Protein AF-A0A518U6X0-F1 (afdb_monomer_lite)

pLDDT: mean 83.8, std 18.92, range [32.12, 98.81]

Structure (mmCIF, N/CA/C/O backbone):
data_AF-A0A518U6X0-F1
#
_entry.id   AF-A0A518U6X0-F1
#
loop_
_atom_site.group_PDB
_atom_site.id
_atom_site.type_symbol
_atom_site.label_atom_id
_atom_site.label_alt_id
_atom_site.label_comp_id
_atom_site.label_asym_id
_atom_site.label_entity_id
_atom_site.label_seq_id
_atom_site.pdbx_PDB_ins_code
_atom_site.Cartn_x
_atom_site.Cartn_y
_atom_site.Cartn_z
_atom_site.occupancy
_atom_site.B_iso_or_equiv
_atom_site.auth_seq_id
_atom_site.auth_comp_id
_atom_site.auth_asym_id
_atom_site.auth_atom_id
_atom_site.pdbx_PDB_model_num
ATOM 1 N N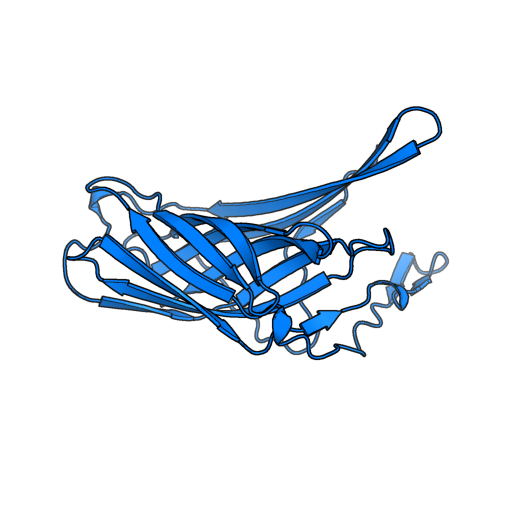 . MET A 1 1 ? 30.132 -7.998 2.671 1.00 39.06 1 MET A N 1
ATOM 2 C CA . MET A 1 1 ? 28.730 -7.827 2.249 1.00 39.06 1 MET A CA 1
ATOM 3 C C . MET A 1 1 ? 28.265 -6.520 2.847 1.00 39.06 1 MET A C 1
ATOM 5 O O . MET A 1 1 ? 28.248 -6.405 4.066 1.00 39.06 1 MET A O 1
ATOM 9 N N . GLU A 1 2 ? 28.040 -5.521 2.006 1.00 32.12 2 GLU A N 1
ATOM 10 C CA . GLU A 1 2 ? 27.569 -4.201 2.419 1.00 32.12 2 GLU A CA 1
ATOM 11 C C . GLU A 1 2 ? 26.045 -4.197 2.302 1.00 32.12 2 GLU A C 1
ATOM 13 O O . GLU A 1 2 ? 25.501 -4.595 1.275 1.00 32.12 2 GLU A O 1
ATOM 18 N N . LYS A 1 3 ? 25.354 -3.856 3.391 1.00 34.44 3 LYS A N 1
ATOM 19 C CA . LYS A 1 3 ? 23.895 -3.761 3.431 1.00 34.44 3 LYS A CA 1
ATOM 20 C C . LYS A 1 3 ? 23.541 -2.285 3.449 1.00 34.44 3 LYS A C 1
ATOM 22 O O . LYS A 1 3 ? 23.695 -1.638 4.485 1.00 34.44 3 LYS A O 1
ATOM 27 N N . THR A 1 4 ? 23.038 -1.774 2.335 1.00 44.09 4 THR A N 1
ATOM 28 C CA . THR A 1 4 ? 22.562 -0.393 2.262 1.00 44.09 4 THR A CA 1
ATOM 29 C C . THR A 1 4 ? 21.082 -0.368 2.619 1.00 44.09 4 THR A C 1
ATOM 31 O O . THR A 1 4 ? 20.240 -0.936 1.923 1.00 44.09 4 THR A O 1
ATOM 34 N N . VAL A 1 5 ? 20.760 0.258 3.751 1.00 39.34 5 VAL A N 1
ATOM 35 C CA . VAL A 1 5 ? 19.378 0.571 4.130 1.00 39.34 5 VAL A CA 1
ATOM 36 C C . VAL A 1 5 ? 19.110 2.003 3.697 1.00 39.34 5 VAL A C 1
ATOM 38 O O . VAL A 1 5 ? 19.740 2.925 4.215 1.00 39.34 5 VAL A O 1
ATOM 41 N N . VAL A 1 6 ? 18.182 2.191 2.761 1.00 51.44 6 VAL A N 1
ATOM 42 C CA . VAL A 1 6 ? 17.706 3.522 2.380 1.00 51.44 6 VAL A CA 1
ATOM 43 C C . VAL A 1 6 ? 16.423 3.781 3.167 1.00 51.44 6 VAL A C 1
ATOM 45 O O . VAL A 1 6 ? 15.378 3.181 2.915 1.00 51.44 6 VAL A O 1
ATOM 48 N N . ASN A 1 7 ? 16.514 4.648 4.177 1.00 37.56 7 ASN A N 1
ATOM 49 C CA . ASN A 1 7 ? 15.344 5.102 4.928 1.00 37.56 7 ASN A CA 1
ATOM 50 C C . ASN A 1 7 ? 14.533 6.050 4.047 1.00 37.56 7 ASN A C 1
ATOM 52 O O . ASN A 1 7 ? 14.892 7.217 3.923 1.00 37.56 7 ASN A O 1
ATOM 56 N N . GLY A 1 8 ? 13.460 5.524 3.456 1.00 48.94 8 GLY A N 1
ATOM 57 C CA . GLY A 1 8 ? 12.614 6.232 2.505 1.00 48.94 8 GLY A CA 1
ATOM 58 C C . GLY A 1 8 ? 13.385 6.679 1.262 1.00 48.94 8 GLY A C 1
ATOM 59 O O . GLY A 1 8 ? 14.080 7.694 1.265 1.00 48.94 8 GLY A O 1
ATOM 60 N N . SER A 1 9 ? 13.232 5.949 0.161 1.00 46.22 9 SER A N 1
ATOM 61 C CA . SER A 1 9 ? 13.514 6.540 -1.144 1.00 46.22 9 SER A CA 1
ATOM 62 C C . SER A 1 9 ? 12.433 7.593 -1.377 1.00 46.22 9 SER A C 1
ATOM 64 O O . SER A 1 9 ? 11.253 7.255 -1.442 1.00 46.22 9 SER A O 1
ATOM 66 N N . TYR A 1 10 ? 12.813 8.870 -1.426 1.00 49.88 10 TYR A N 1
ATOM 67 C CA . TYR A 1 10 ? 11.908 9.980 -1.729 1.00 49.88 10 TYR A CA 1
ATOM 68 C C . TYR A 1 10 ? 12.340 10.630 -3.039 1.00 49.88 10 TYR A C 1
ATOM 70 O O . TYR A 1 10 ? 13.518 10.942 -3.235 1.00 49.88 10 TYR A O 1
ATOM 78 N N . ALA A 1 11 ? 11.382 10.853 -3.933 1.00 43.50 11 ALA A N 1
ATOM 79 C CA . ALA A 1 11 ? 11.626 11.643 -5.124 1.00 43.50 11 ALA A CA 1
ATOM 80 C C . ALA A 1 11 ? 11.752 13.138 -4.758 1.00 43.50 11 ALA A C 1
ATOM 82 O O . ALA A 1 11 ? 11.049 13.615 -3.861 1.00 43.50 11 ALA A O 1
ATOM 83 N N . PRO A 1 12 ? 12.614 13.915 -5.440 1.00 35.25 12 PRO A N 1
ATOM 84 C CA . PRO A 1 12 ? 12.670 15.359 -5.261 1.00 35.25 12 PRO A CA 1
ATOM 85 C C . PRO A 1 12 ? 11.308 15.997 -5.563 1.00 35.25 12 PRO A C 1
ATOM 87 O O . PRO A 1 12 ? 10.753 15.793 -6.642 1.00 35.25 12 PRO A O 1
ATOM 90 N N . GLY A 1 13 ? 10.796 16.804 -4.630 1.00 34.38 13 GLY A N 1
ATOM 91 C CA . GLY A 1 13 ? 9.567 17.586 -4.810 1.00 34.38 13 GLY A CA 1
ATOM 92 C C . GLY A 1 13 ? 8.290 16.975 -4.225 1.00 34.38 13 GLY A C 1
ATOM 93 O O . GLY A 1 13 ? 7.243 17.613 -4.314 1.00 34.38 13 GLY A O 1
ATOM 94 N N . GLU A 1 14 ? 8.349 15.796 -3.598 1.00 42.91 14 GLU A N 1
ATOM 95 C CA . GLU A 1 14 ? 7.217 15.258 -2.832 1.00 42.91 14 GLU A CA 1
ATOM 96 C C . GLU A 1 14 ? 7.180 15.853 -1.415 1.00 42.91 14 GLU A C 1
ATOM 98 O O . GLU A 1 14 ? 8.209 16.003 -0.753 1.00 42.91 14 GLU A O 1
ATOM 103 N N . ALA A 1 15 ? 5.989 16.239 -0.947 1.00 41.16 15 ALA A N 1
ATOM 104 C CA . ALA A 1 15 ? 5.808 16.768 0.400 1.00 41.16 15 ALA A CA 1
ATOM 105 C C . ALA A 1 15 ? 6.204 15.708 1.442 1.00 41.16 15 ALA A C 1
ATOM 107 O O . ALA A 1 15 ? 5.726 14.575 1.404 1.00 41.16 15 ALA A O 1
ATOM 108 N N . HIS A 1 16 ? 7.064 16.095 2.387 1.00 47.78 16 HIS A N 1
ATOM 109 C CA . HIS A 1 16 ? 7.472 15.255 3.508 1.00 47.78 16 HIS A CA 1
ATOM 110 C C . HIS A 1 16 ? 6.285 15.025 4.444 1.00 47.78 16 HIS A C 1
ATOM 112 O O . HIS A 1 16 ? 6.036 15.807 5.363 1.00 47.78 16 HIS A O 1
ATOM 118 N N . GLU A 1 17 ? 5.539 13.951 4.225 1.00 59.06 17 GLU A N 1
ATOM 119 C CA . GLU A 1 17 ? 4.582 13.501 5.221 1.00 59.06 17 GLU A CA 1
ATOM 120 C C . GLU A 1 17 ? 5.360 12.831 6.352 1.00 59.06 17 GLU A C 1
ATOM 122 O O . GLU A 1 17 ? 5.837 11.706 6.230 1.00 59.06 17 GLU A O 1
ATOM 127 N N . SER A 1 18 ? 5.556 13.558 7.451 1.00 74.56 18 SER A N 1
ATOM 128 C CA . SER A 1 18 ? 6.079 12.968 8.677 1.00 74.56 18 SER A CA 1
ATOM 129 C C . SER A 1 18 ? 5.019 12.046 9.268 1.00 74.56 18 SER A C 1
ATOM 131 O O . SER A 1 18 ? 3.898 12.492 9.526 1.00 74.56 18 SER A O 1
ATOM 133 N N . TYR A 1 19 ? 5.396 10.801 9.519 1.00 85.75 19 TYR A N 1
ATOM 134 C CA . TYR A 1 19 ? 4.575 9.832 10.230 1.00 85.75 19 TYR A CA 1
ATOM 135 C C . TYR A 1 19 ? 5.037 9.755 11.685 1.00 85.75 19 TYR A C 1
ATOM 137 O O . TYR A 1 19 ? 6.232 9.659 11.967 1.00 85.75 19 TYR A O 1
ATOM 145 N N . ALA A 1 20 ? 4.093 9.861 12.614 1.00 91.81 20 ALA A N 1
ATOM 146 C CA . ALA A 1 20 ? 4.351 9.886 14.047 1.00 91.81 20 ALA A CA 1
ATOM 147 C C . ALA A 1 20 ? 4.477 8.477 14.639 1.00 91.81 20 ALA A C 1
ATOM 149 O O . ALA A 1 20 ? 5.121 8.307 15.677 1.00 91.81 20 ALA A O 1
ATOM 150 N N . TYR A 1 21 ? 3.873 7.471 13.998 1.00 93.50 21 TYR A N 1
ATOM 151 C CA . TYR A 1 21 ? 3.759 6.127 14.561 1.00 93.50 21 TYR A CA 1
ATOM 152 C C . TYR A 1 21 ? 4.476 5.053 13.754 1.00 93.50 21 TYR A C 1
ATOM 154 O O . TYR A 1 21 ? 4.581 3.927 14.242 1.00 93.50 21 TYR A O 1
ATOM 162 N N . MET A 1 22 ? 5.011 5.370 12.574 1.00 92.56 22 MET A N 1
ATOM 163 C CA . MET A 1 22 ? 5.744 4.409 11.755 1.00 92.56 22 MET A CA 1
ATOM 164 C C . MET A 1 22 ? 6.970 4.988 11.051 1.00 92.56 22 MET A C 1
ATOM 166 O O . MET A 1 22 ? 7.100 6.185 10.818 1.00 92.56 22 MET A O 1
ATOM 170 N N . THR A 1 23 ? 7.860 4.075 10.680 1.00 89.56 23 THR A N 1
ATOM 171 C CA . THR A 1 23 ? 8.979 4.263 9.764 1.00 89.56 23 THR A CA 1
ATOM 172 C C . THR A 1 23 ? 8.919 3.200 8.674 1.00 89.56 23 THR A C 1
ATOM 174 O O . THR A 1 23 ? 8.312 2.139 8.845 1.00 89.56 23 THR A O 1
ATOM 177 N N . PHE A 1 24 ? 9.540 3.477 7.539 1.00 88.88 24 PHE A N 1
ATOM 178 C CA . PHE A 1 24 ? 9.457 2.643 6.352 1.00 88.88 24 PHE A CA 1
ATOM 179 C C . PHE A 1 24 ? 10.675 2.844 5.463 1.00 88.88 24 PHE A C 1
ATOM 181 O O . PHE A 1 24 ? 11.420 3.819 5.585 1.00 88.88 24 PHE A O 1
ATOM 188 N N . GLY A 1 25 ? 10.864 1.913 4.541 1.00 82.56 25 GLY A N 1
ATOM 189 C CA . GLY A 1 25 ? 11.910 2.028 3.548 1.00 82.56 25 GLY A CA 1
ATOM 190 C C . GLY A 1 25 ? 12.060 0.778 2.710 1.00 82.56 25 GLY A C 1
ATOM 191 O O . GLY A 1 25 ? 11.306 -0.195 2.831 1.00 82.56 25 GLY A O 1
ATOM 192 N N . THR A 1 26 ? 13.083 0.824 1.872 1.00 80.25 26 THR A N 1
ATOM 193 C CA . THR A 1 26 ? 13.545 -0.301 1.074 1.00 80.25 26 THR A CA 1
ATOM 194 C C . THR A 1 26 ? 14.969 -0.659 1.473 1.00 80.25 26 THR A C 1
ATOM 196 O O . THR A 1 26 ? 15.750 0.157 1.971 1.00 80.25 26 THR A O 1
ATOM 199 N N . TRP A 1 27 ? 15.313 -1.924 1.296 1.00 75.88 27 TRP A N 1
ATOM 200 C CA . TRP A 1 27 ? 16.684 -2.388 1.404 1.00 75.88 27 TRP A CA 1
ATOM 201 C C . TRP A 1 27 ? 17.018 -3.224 0.183 1.00 75.88 27 TRP A C 1
ATOM 203 O O . TRP A 1 27 ? 16.163 -3.928 -0.362 1.00 75.88 27 TRP A O 1
ATOM 213 N N . PHE A 1 28 ? 18.280 -3.139 -0.211 1.00 73.56 28 PHE A N 1
ATOM 214 C CA . PHE A 1 28 ? 18.839 -3.902 -1.309 1.00 73.56 28 PHE A CA 1
ATOM 215 C C . PHE A 1 28 ? 20.039 -4.690 -0.795 1.00 73.56 28 PHE A C 1
ATOM 217 O O . PHE A 1 28 ? 20.809 -4.212 0.042 1.00 73.56 28 PHE A O 1
ATOM 224 N N . GLU A 1 29 ? 20.174 -5.920 -1.267 1.00 68.69 29 GLU A N 1
ATOM 225 C CA . GLU A 1 29 ? 21.344 -6.752 -1.026 1.00 68.69 29 GLU A CA 1
ATOM 226 C C . GLU A 1 29 ? 21.810 -7.347 -2.349 1.00 68.69 29 GLU A C 1
ATOM 228 O O . GLU A 1 29 ? 21.094 -8.139 -2.963 1.00 68.69 29 GLU A O 1
ATOM 233 N N . ASP A 1 30 ? 23.034 -7.014 -2.745 1.00 65.69 30 ASP A N 1
ATOM 234 C CA . ASP A 1 30 ? 23.708 -7.696 -3.840 1.00 65.69 30 ASP A CA 1
ATOM 235 C C . ASP A 1 30 ? 24.278 -9.018 -3.334 1.00 65.69 30 ASP A C 1
ATOM 237 O O . ASP A 1 30 ? 25.263 -9.074 -2.592 1.00 65.69 30 ASP A O 1
ATOM 241 N N . ARG A 1 31 ? 23.655 -10.118 -3.749 1.00 63.09 31 ARG A N 1
ATOM 242 C CA . ARG A 1 31 ? 24.145 -11.468 -3.492 1.00 63.09 31 ARG A CA 1
ATOM 243 C C . ARG A 1 31 ? 24.906 -11.972 -4.697 1.00 63.09 31 ARG A C 1
ATOM 245 O O . ARG A 1 31 ? 24.326 -12.287 -5.729 1.00 63.09 31 ARG A O 1
ATOM 252 N N . THR A 1 32 ? 26.211 -12.145 -4.559 1.00 57.94 32 THR A N 1
ATOM 253 C CA . THR A 1 32 ? 26.985 -12.921 -5.532 1.00 57.94 32 THR A CA 1
ATOM 254 C C . THR A 1 32 ? 26.857 -14.405 -5.195 1.00 57.94 32 THR A C 1
ATOM 256 O O . THR A 1 32 ? 27.314 -14.859 -4.148 1.00 57.94 32 THR A O 1
ATOM 259 N N . THR A 1 33 ? 26.222 -15.178 -6.078 1.00 52.94 33 THR A N 1
ATOM 260 C CA . THR A 1 33 ? 26.177 -16.648 -6.004 1.00 52.94 33 THR A CA 1
ATOM 261 C C . THR A 1 33 ? 26.905 -17.225 -7.218 1.00 52.94 33 THR A C 1
ATOM 263 O O . THR A 1 33 ? 26.381 -17.265 -8.334 1.00 52.94 33 THR A O 1
ATOM 266 N N . GLY A 1 34 ? 28.165 -17.629 -7.017 1.00 63.44 34 GLY A N 1
ATOM 267 C CA . GLY A 1 34 ? 29.061 -18.000 -8.117 1.00 63.44 34 GLY A CA 1
ATOM 268 C C . GLY A 1 34 ? 29.372 -16.794 -9.011 1.00 63.44 34 GLY A C 1
ATOM 269 O O . GLY A 1 34 ? 29.732 -15.734 -8.508 1.00 63.44 34 GLY A O 1
ATOM 270 N N . SER A 1 35 ? 29.210 -16.938 -10.329 1.00 52.38 35 SER A N 1
ATOM 271 C CA . SER A 1 35 ? 29.391 -15.851 -11.310 1.00 52.38 35 SER A CA 1
ATOM 272 C C . SER A 1 35 ? 28.139 -14.987 -11.527 1.00 52.38 35 SER A C 1
ATOM 274 O O . SER A 1 35 ? 28.138 -14.139 -12.414 1.00 52.38 35 SER A O 1
ATOM 276 N N . THR A 1 36 ? 27.073 -15.201 -10.750 1.00 50.75 36 THR A N 1
ATOM 277 C CA . THR A 1 36 ? 25.789 -14.502 -10.910 1.00 50.75 36 THR A CA 1
ATOM 278 C C . THR A 1 36 ? 25.589 -13.519 -9.763 1.00 50.75 36 THR A C 1
ATOM 280 O O . THR A 1 36 ? 25.544 -13.927 -8.600 1.00 50.75 36 THR A O 1
ATOM 283 N N . ALA A 1 37 ? 25.449 -12.232 -10.079 1.00 57.19 37 ALA A N 1
ATOM 284 C CA . ALA A 1 37 ? 24.914 -11.253 -9.140 1.00 57.19 37 ALA A CA 1
ATOM 285 C C . ALA A 1 37 ? 23.383 -11.392 -9.103 1.00 57.19 37 ALA A C 1
ATOM 287 O O . ALA A 1 37 ? 22.733 -11.403 -10.146 1.00 57.19 37 ALA A O 1
ATOM 288 N N . GLN A 1 38 ? 22.814 -11.542 -7.911 1.00 59.09 38 GLN A N 1
ATOM 289 C CA . GLN A 1 38 ? 21.379 -11.510 -7.651 1.00 59.09 38 GLN A CA 1
ATOM 290 C C . GLN A 1 38 ? 21.097 -10.365 -6.682 1.00 59.09 38 GLN A C 1
ATOM 292 O O . GLN A 1 38 ? 21.551 -10.407 -5.541 1.00 59.09 38 GLN A O 1
ATOM 297 N N . GLY A 1 39 ? 20.339 -9.363 -7.116 1.00 63.38 39 GLY A N 1
ATOM 298 C CA . GLY A 1 39 ? 19.820 -8.333 -6.222 1.00 63.38 39 GLY A CA 1
ATOM 299 C C . GLY A 1 39 ? 18.603 -8.856 -5.461 1.00 63.38 39 GLY A C 1
ATOM 300 O O . GLY A 1 39 ? 17.664 -9.378 -6.065 1.00 63.38 39 GLY A O 1
ATOM 301 N N . VAL A 1 40 ? 18.599 -8.722 -4.138 1.00 69.75 40 VAL A N 1
ATOM 302 C CA . VAL A 1 40 ? 17.407 -8.924 -3.307 1.00 69.75 40 VAL A CA 1
ATOM 303 C C . VAL A 1 40 ? 16.892 -7.562 -2.882 1.00 69.75 40 VAL A C 1
ATOM 305 O O . VAL A 1 40 ? 17.607 -6.818 -2.220 1.00 69.75 40 VAL A O 1
ATOM 308 N N . ASN A 1 41 ? 15.651 -7.250 -3.247 1.00 77.44 41 ASN A N 1
ATOM 309 C CA . ASN A 1 41 ? 14.937 -6.068 -2.777 1.00 77.44 41 ASN A CA 1
ATOM 310 C C . ASN A 1 41 ? 13.910 -6.481 -1.722 1.00 77.44 41 ASN A C 1
ATOM 312 O O . ASN A 1 41 ? 13.186 -7.466 -1.893 1.00 77.44 41 ASN A O 1
ATOM 316 N N . GLY A 1 42 ? 13.832 -5.714 -0.642 1.00 82.12 42 GLY A N 1
ATOM 317 C CA . GLY A 1 42 ? 12.747 -5.818 0.317 1.00 82.12 42 GLY A CA 1
ATOM 318 C C . GLY A 1 42 ? 12.227 -4.447 0.707 1.00 82.12 42 GLY A C 1
ATOM 319 O O . GLY A 1 42 ? 12.974 -3.476 0.780 1.00 82.12 42 GLY A O 1
ATOM 320 N N . SER A 1 43 ? 10.935 -4.386 1.000 1.00 88.25 43 SER A N 1
ATOM 321 C CA . SER A 1 43 ? 10.265 -3.202 1.533 1.00 88.25 43 SER A CA 1
ATOM 322 C C . SER A 1 43 ? 9.763 -3.489 2.941 1.00 88.25 43 SER A C 1
ATOM 324 O O . SER A 1 43 ? 9.346 -4.612 3.235 1.00 88.25 43 SER A O 1
ATOM 326 N N . PHE A 1 44 ? 9.803 -2.494 3.821 1.00 86.06 44 PHE A N 1
ATOM 327 C CA . PHE A 1 44 ? 9.306 -2.636 5.183 1.00 86.06 44 PHE A CA 1
ATOM 328 C C . PHE A 1 44 ? 8.539 -1.399 5.636 1.00 86.06 44 PHE A C 1
ATOM 330 O O . PHE A 1 44 ? 8.850 -0.275 5.252 1.00 86.06 44 PHE A O 1
ATOM 337 N N . VAL A 1 45 ? 7.570 -1.641 6.516 1.00 92.38 45 VAL A N 1
ATOM 338 C CA . VAL A 1 45 ? 6.942 -0.635 7.370 1.00 92.38 45 VAL A CA 1
ATOM 339 C C . VAL A 1 45 ? 6.959 -1.193 8.786 1.00 92.38 45 VAL A C 1
ATOM 341 O O . VAL A 1 45 ? 6.601 -2.353 9.007 1.00 92.38 45 VAL A O 1
ATOM 344 N N . TYR A 1 46 ? 7.411 -0.393 9.740 1.00 90.38 46 TYR A N 1
ATOM 345 C CA . TYR A 1 46 ? 7.531 -0.783 11.137 1.00 90.38 46 TYR A CA 1
ATOM 346 C C . TYR A 1 46 ? 7.164 0.383 12.046 1.00 90.38 46 TYR A C 1
ATOM 348 O O . TYR A 1 46 ? 7.451 1.532 11.729 1.00 90.38 46 TYR A O 1
ATOM 356 N N . GLY A 1 47 ? 6.557 0.107 13.196 1.00 93.75 47 GLY A N 1
ATOM 357 C CA . GLY A 1 47 ? 6.104 1.170 14.079 1.00 93.75 47 GLY A CA 1
ATOM 358 C C . GLY A 1 47 ? 5.227 0.697 15.226 1.00 93.75 47 GLY A C 1
ATOM 359 O O . GLY A 1 47 ? 5.098 -0.500 15.492 1.00 93.75 47 GLY A O 1
ATOM 360 N N . SER A 1 48 ? 4.598 1.665 15.880 1.00 97.31 48 SER A N 1
ATOM 361 C CA . SER A 1 48 ? 3.623 1.481 16.951 1.00 97.31 48 SER A CA 1
ATOM 362 C C . SER A 1 48 ? 2.285 1.035 16.364 1.00 97.31 48 SER A C 1
ATOM 364 O O . SER A 1 48 ? 1.422 1.856 16.053 1.00 97.31 48 SER A O 1
ATOM 366 N N . ALA A 1 49 ? 2.130 -0.274 16.168 1.00 97.94 49 ALA A N 1
ATOM 367 C CA . ALA A 1 49 ? 0.901 -0.866 15.651 1.00 97.94 49 ALA A CA 1
ATOM 368 C C . ALA A 1 49 ? -0.292 -0.564 16.575 1.00 97.94 49 ALA A C 1
ATOM 370 O O . ALA A 1 49 ? -0.184 -0.706 17.794 1.00 97.94 49 ALA A O 1
ATOM 371 N N . THR A 1 50 ? -1.435 -0.192 15.995 1.00 98.56 50 THR A N 1
ATOM 372 C CA . THR A 1 50 ? -2.686 0.001 16.739 1.00 98.56 50 THR A CA 1
ATOM 373 C C . THR A 1 50 ? -3.092 -1.293 17.446 1.00 98.56 50 THR A C 1
ATOM 375 O O . THR A 1 50 ? -3.048 -2.375 16.851 1.00 98.56 50 THR A O 1
ATOM 378 N N . ASP A 1 51 ? -3.497 -1.199 18.712 1.00 98.19 51 ASP A N 1
ATOM 379 C CA . ASP A 1 51 ? -4.130 -2.320 19.411 1.00 98.19 51 ASP A CA 1
ATOM 380 C C . ASP A 1 51 ? -5.412 -2.711 18.651 1.00 98.19 51 ASP A C 1
ATOM 382 O O . ASP A 1 51 ? -6.235 -1.832 18.383 1.00 98.19 51 ASP A O 1
ATOM 386 N N . PRO A 1 52 ? -5.626 -3.988 18.279 1.00 97.81 52 PRO A N 1
ATOM 387 C CA . PRO A 1 52 ? -6.842 -4.395 17.584 1.00 97.81 52 PRO A CA 1
ATOM 388 C C . PRO A 1 52 ? -8.151 -4.009 18.289 1.00 97.81 52 PRO A C 1
ATOM 390 O O . PRO A 1 52 ? -9.158 -3.818 17.610 1.00 97.81 52 PRO A O 1
ATOM 393 N N . ALA A 1 53 ? -8.153 -3.878 19.620 1.00 97.19 53 ALA A N 1
ATOM 394 C CA . ALA A 1 53 ? -9.313 -3.413 20.384 1.00 97.19 53 ALA A CA 1
ATOM 395 C C . ALA A 1 53 ? -9.571 -1.899 20.242 1.00 97.19 53 ALA A C 1
ATOM 397 O O . ALA A 1 53 ? -10.684 -1.444 20.501 1.00 97.19 53 ALA A O 1
ATOM 398 N N . SER A 1 54 ? -8.564 -1.135 19.811 1.00 97.44 54 SER A N 1
ATOM 399 C CA . SER A 1 54 ? -8.629 0.315 19.588 1.00 97.44 54 SER A CA 1
ATOM 400 C C . SER A 1 54 ? -8.904 0.700 18.131 1.00 97.44 54 SER A C 1
ATOM 402 O O . SER A 1 54 ? -9.087 1.880 17.831 1.00 97.44 54 SER A O 1
ATOM 404 N N . ILE A 1 55 ? -8.957 -0.267 17.208 1.00 98.00 55 ILE A N 1
ATOM 405 C CA . ILE A 1 55 ? -9.416 -0.014 15.837 1.00 98.00 55 ILE A CA 1
ATOM 406 C C . ILE A 1 55 ? -10.924 0.290 15.890 1.00 98.00 55 ILE A C 1
ATOM 408 O O . ILE A 1 55 ? -11.674 -0.508 16.462 1.00 98.00 55 ILE A O 1
ATOM 412 N N . PRO A 1 56 ? -11.401 1.405 15.298 1.00 96.75 56 PRO A N 1
ATOM 413 C CA . PRO A 1 56 ? -12.828 1.704 15.268 1.00 96.75 56 PRO A CA 1
ATOM 414 C C . PRO A 1 56 ? -13.639 0.544 14.679 1.00 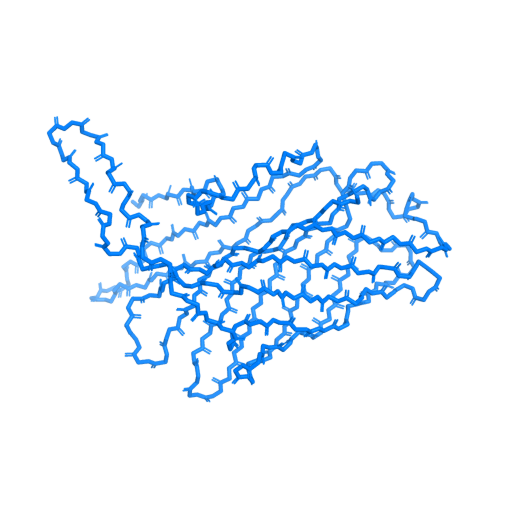96.75 56 PRO A C 1
ATOM 416 O O . PRO A 1 56 ? -13.207 -0.123 13.744 1.00 96.75 56 PRO A O 1
ATOM 419 N N . SER A 1 57 ? -14.831 0.303 15.222 1.00 96.25 57 SER A N 1
ATOM 420 C CA . SER A 1 57 ? -15.745 -0.751 14.753 1.00 96.25 57 SER A CA 1
ATOM 421 C C . SER A 1 57 ? -16.848 -0.234 13.827 1.00 96.25 57 SER A C 1
ATOM 423 O O . SER A 1 57 ? -17.598 -1.021 13.254 1.00 96.25 57 SER A O 1
ATOM 425 N N . THR A 1 58 ? -16.974 1.089 13.699 1.00 97.12 58 THR A N 1
ATOM 426 C CA . THR A 1 58 ? -17.978 1.775 12.878 1.00 97.12 58 THR A CA 1
ATOM 427 C C . THR A 1 58 ? -17.404 3.066 12.298 1.00 97.12 58 THR A C 1
ATOM 429 O O . THR A 1 58 ? -16.365 3.554 12.748 1.00 97.12 58 THR A O 1
ATOM 432 N N . GLY A 1 59 ? -18.091 3.619 11.298 1.00 97.50 59 GLY A N 1
ATOM 433 C CA . GLY A 1 59 ? -17.671 4.830 10.601 1.00 97.50 59 GLY A CA 1
ATOM 434 C C . GLY A 1 59 ? -16.678 4.559 9.473 1.00 97.50 59 GLY A C 1
ATOM 435 O O . GLY A 1 59 ? -16.367 3.412 9.146 1.00 97.50 59 GLY A O 1
ATOM 436 N N . THR A 1 60 ? -16.189 5.644 8.880 1.00 98.25 60 THR A N 1
ATOM 437 C CA . THR A 1 60 ? -15.250 5.612 7.758 1.00 98.25 60 THR A CA 1
ATOM 438 C C . THR A 1 60 ? -14.056 6.522 8.012 1.00 98.25 60 THR A C 1
ATOM 440 O O . THR A 1 60 ? -14.200 7.555 8.665 1.00 98.25 60 THR A O 1
ATOM 443 N N . ALA A 1 61 ? -12.898 6.185 7.450 1.00 98.19 61 ALA A N 1
ATOM 444 C CA . ALA A 1 61 ? -11.727 7.060 7.419 1.00 98.19 61 ALA A CA 1
ATOM 445 C C . ALA A 1 61 ? -11.061 7.018 6.043 1.00 98.19 61 ALA A C 1
ATOM 447 O O . ALA A 1 61 ? -10.986 5.958 5.428 1.00 98.19 61 ALA A O 1
ATOM 448 N N . SER A 1 62 ? -10.554 8.158 5.584 1.00 98.31 62 SER A N 1
ATOM 449 C CA . SER A 1 62 ? -9.725 8.242 4.382 1.00 98.31 62 SER A CA 1
ATOM 450 C C . SER A 1 62 ? -8.286 8.488 4.792 1.00 98.31 62 SER A C 1
ATOM 452 O O . SER A 1 62 ? -8.045 9.307 5.667 1.00 98.31 62 SER A O 1
ATOM 454 N N . TYR A 1 63 ? -7.358 7.784 4.160 1.00 98.31 63 TYR A N 1
ATOM 455 C CA . TYR A 1 63 ? -5.927 7.921 4.362 1.00 98.31 63 TYR A CA 1
ATOM 456 C C . TYR A 1 63 ? -5.304 8.358 3.047 1.00 98.31 63 TYR A C 1
ATOM 458 O O . TYR A 1 63 ? -5.464 7.668 2.037 1.00 98.31 63 TYR A O 1
ATOM 466 N N . ALA A 1 64 ? -4.590 9.475 3.070 1.00 96.81 64 ALA A N 1
ATOM 467 C CA . ALA A 1 64 ? -3.774 9.934 1.959 1.00 96.81 64 ALA A CA 1
ATOM 468 C C . ALA A 1 64 ? -2.301 9.666 2.274 1.00 96.81 64 ALA A C 1
ATOM 470 O O . ALA A 1 64 ? -1.877 9.699 3.430 1.00 96.81 64 ALA A O 1
ATOM 471 N N . GLY A 1 65 ? -1.519 9.364 1.248 1.00 94.69 65 GLY A N 1
ATOM 472 C CA . GLY A 1 65 ? -0.086 9.181 1.391 1.00 94.69 65 GLY A CA 1
ATOM 473 C C . GLY A 1 65 ? 0.550 8.768 0.081 1.00 94.69 65 GLY A C 1
ATOM 474 O O . GLY A 1 65 ? 0.126 9.213 -0.985 1.00 94.69 65 GLY A O 1
ATOM 475 N N . ASN A 1 66 ? 1.567 7.916 0.152 1.00 93.44 66 ASN A N 1
ATOM 476 C CA . ASN A 1 66 ? 2.386 7.568 -1.002 1.00 93.44 66 ASN A CA 1
ATOM 477 C C . ASN A 1 66 ? 2.758 6.084 -0.999 1.00 93.44 66 ASN A C 1
ATOM 479 O O . ASN A 1 66 ? 2.724 5.401 0.030 1.00 93.44 66 ASN A O 1
ATOM 483 N N . ILE A 1 67 ? 3.151 5.595 -2.170 1.00 93.94 67 ILE A N 1
ATOM 484 C CA . ILE A 1 67 ? 3.893 4.345 -2.314 1.00 93.94 67 ILE A CA 1
ATOM 485 C C . ILE A 1 67 ? 5.314 4.652 -2.775 1.00 93.94 67 ILE A C 1
ATOM 487 O O . ILE A 1 67 ? 5.536 5.617 -3.508 1.00 93.94 67 ILE A O 1
ATOM 491 N N . SER A 1 68 ? 6.247 3.773 -2.428 1.00 90.56 68 SER A N 1
ATOM 492 C CA . SER A 1 68 ? 7.520 3.660 -3.135 1.00 90.56 68 SER A CA 1
ATOM 493 C C . SER A 1 68 ? 7.853 2.189 -3.334 1.00 90.56 68 SER A C 1
ATOM 495 O O . SER A 1 68 ? 7.438 1.330 -2.553 1.00 90.56 68 SER A O 1
ATOM 497 N N . GLY A 1 69 ? 8.568 1.880 -4.404 1.00 89.81 69 GLY A N 1
ATOM 498 C CA . GLY A 1 69 ? 8.896 0.511 -4.760 1.00 89.81 69 GLY A CA 1
ATOM 499 C C . GLY A 1 69 ? 9.819 0.437 -5.957 1.00 89.81 69 GLY A C 1
ATOM 500 O O . GLY A 1 69 ? 10.349 1.447 -6.407 1.00 89.81 69 GLY A O 1
ATOM 501 N N . THR A 1 70 ? 9.959 -0.762 -6.497 1.00 89.44 70 THR A N 1
ATOM 502 C CA . THR A 1 70 ? 10.835 -1.054 -7.626 1.00 89.44 70 THR A CA 1
ATOM 503 C C . THR A 1 70 ? 10.062 -1.863 -8.663 1.00 89.44 70 THR A C 1
ATOM 505 O O . THR A 1 70 ? 9.301 -2.777 -8.321 1.00 89.44 70 THR A O 1
ATOM 508 N N . TYR A 1 71 ? 10.240 -1.524 -9.939 1.00 90.38 71 TYR A N 1
ATOM 509 C CA . TYR A 1 71 ? 9.625 -2.238 -11.053 1.00 90.38 71 TYR A CA 1
ATOM 510 C C . TYR A 1 71 ? 10.668 -3.051 -11.826 1.00 90.38 71 TYR A C 1
ATOM 512 O O . TYR A 1 71 ? 11.467 -2.527 -12.588 1.00 90.38 71 TYR A O 1
ATOM 520 N N . PHE A 1 72 ? 10.645 -4.367 -11.651 1.00 87.81 72 PHE A N 1
ATOM 521 C CA . PHE A 1 72 ? 11.515 -5.310 -12.342 1.00 87.81 72 PHE A CA 1
ATOM 522 C C . PHE A 1 72 ? 10.974 -5.605 -13.737 1.00 87.81 72 PHE A C 1
ATOM 524 O O . PHE A 1 72 ? 9.971 -6.306 -13.895 1.00 87.81 72 PHE A O 1
ATOM 531 N N . LEU A 1 73 ? 11.648 -5.073 -14.753 1.00 83.94 73 LEU A N 1
ATOM 532 C CA . LEU A 1 73 ? 11.271 -5.224 -16.154 1.00 83.94 73 LEU A CA 1
ATOM 533 C C . LEU A 1 73 ? 11.459 -6.674 -16.631 1.00 83.94 73 LEU A C 1
ATOM 535 O O . LEU A 1 73 ? 12.447 -7.335 -16.317 1.00 83.94 73 LEU A O 1
ATOM 539 N N . ALA A 1 74 ? 10.535 -7.168 -17.462 1.00 82.69 74 ALA A N 1
ATOM 540 C CA . ALA A 1 74 ? 10.588 -8.539 -17.991 1.00 82.69 74 ALA A CA 1
ATOM 541 C C . ALA A 1 74 ? 11.820 -8.823 -18.872 1.00 82.69 74 ALA A C 1
ATOM 543 O O . ALA A 1 74 ? 12.195 -9.977 -19.058 1.00 82.69 74 ALA A O 1
ATOM 544 N N . ASN A 1 75 ? 12.430 -7.777 -19.432 1.00 80.31 75 ASN A N 1
ATOM 545 C CA . ASN A 1 75 ? 13.615 -7.869 -20.282 1.00 80.31 75 ASN A CA 1
ATOM 546 C C . ASN A 1 75 ? 14.932 -7.946 -19.485 1.00 80.31 75 ASN A C 1
ATOM 548 O O . ASN A 1 75 ? 15.990 -8.019 -20.104 1.00 80.31 75 ASN A O 1
ATOM 552 N N . GLY A 1 76 ? 14.878 -7.908 -18.148 1.00 72.88 76 GLY A N 1
ATOM 553 C CA . GLY A 1 76 ? 16.059 -7.966 -17.286 1.00 72.88 76 GLY A CA 1
ATOM 554 C C . GLY A 1 76 ? 16.909 -6.693 -17.279 1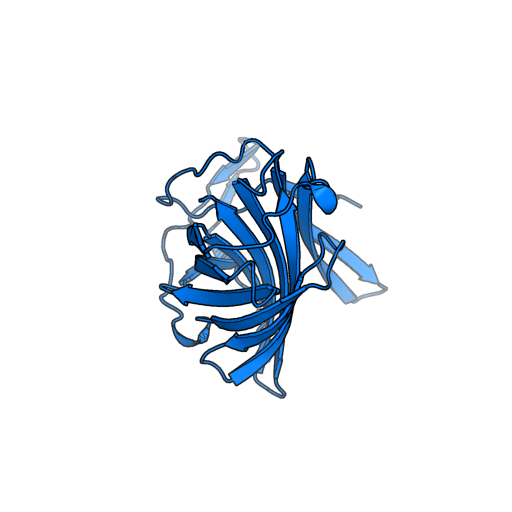.00 72.88 76 GLY A C 1
ATOM 555 O O . GLY A 1 76 ? 18.041 -6.741 -16.808 1.00 72.88 76 GLY A O 1
ATOM 556 N N . ALA A 1 77 ? 16.399 -5.573 -17.803 1.00 76.06 77 ALA A N 1
ATOM 557 C CA . ALA A 1 77 ? 17.017 -4.269 -17.577 1.00 76.06 77 ALA A CA 1
ATOM 558 C C . ALA A 1 77 ? 16.985 -3.914 -16.079 1.00 76.06 77 ALA A C 1
ATOM 560 O O . ALA A 1 77 ? 16.149 -4.443 -15.337 1.00 76.06 77 ALA A O 1
ATOM 561 N N . GLU A 1 78 ? 17.882 -3.020 -15.650 1.00 74.38 78 GLU A N 1
ATOM 562 C CA . GLU A 1 78 ? 17.933 -2.568 -14.254 1.00 74.38 78 GLU A CA 1
ATOM 563 C C . GLU A 1 78 ? 16.552 -2.070 -13.822 1.00 74.38 78 GLU A C 1
ATOM 565 O O . GLU A 1 78 ? 15.877 -1.372 -14.594 1.00 74.38 78 GLU A O 1
ATOM 570 N N . PRO A 1 79 ? 16.104 -2.441 -12.620 1.00 80.25 79 PRO A N 1
ATOM 571 C CA . PRO A 1 79 ? 14.753 -2.161 -12.198 1.00 80.25 79 PRO A CA 1
ATOM 572 C C . PRO A 1 79 ? 14.671 -0.712 -11.683 1.00 80.25 79 PRO A C 1
ATOM 574 O O . PRO A 1 79 ? 15.331 -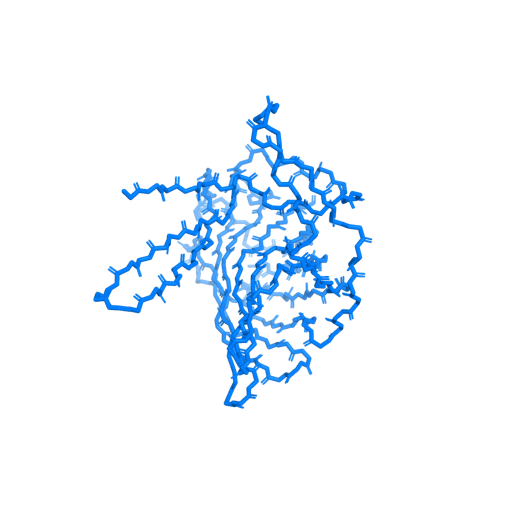0.378 -10.699 1.00 80.25 79 PRO A O 1
ATOM 577 N N . PRO A 1 80 ? 13.891 0.181 -12.319 1.00 84.44 80 PRO A N 1
ATOM 578 C CA . PRO A 1 80 ? 13.792 1.551 -11.844 1.00 84.44 80 PRO A CA 1
ATOM 579 C C . PRO A 1 80 ? 12.936 1.667 -10.575 1.00 84.44 80 PRO A C 1
ATOM 581 O O . PRO A 1 80 ? 12.070 0.824 -10.293 1.00 84.44 80 PRO A O 1
ATOM 584 N N . ASP A 1 81 ? 13.134 2.766 -9.851 1.00 86.69 81 ASP A N 1
ATOM 585 C CA . ASP A 1 81 ? 12.315 3.125 -8.699 1.00 86.69 81 ASP A CA 1
ATOM 586 C C . ASP A 1 81 ? 10.951 3.652 -9.154 1.00 86.69 81 ASP A C 1
ATOM 588 O O . ASP A 1 81 ? 10.809 4.299 -10.195 1.00 86.69 81 ASP A O 1
ATOM 592 N N . THR A 1 82 ? 9.923 3.386 -8.357 1.00 90.62 82 THR A N 1
ATOM 593 C CA . THR A 1 82 ? 8.543 3.790 -8.631 1.00 90.62 82 THR A CA 1
ATOM 594 C C . THR A 1 82 ? 7.973 4.567 -7.464 1.00 90.62 82 THR A C 1
ATOM 596 O O . THR A 1 82 ? 8.170 4.169 -6.318 1.00 90.62 82 THR A O 1
ATOM 599 N N . HIS A 1 83 ? 7.223 5.625 -7.755 1.00 92.00 83 HIS A N 1
ATOM 600 C CA . HIS A 1 83 ? 6.489 6.408 -6.762 1.00 92.00 83 HIS A CA 1
ATOM 601 C C . HIS A 1 83 ? 5.082 6.693 -7.265 1.00 92.00 83 HIS A C 1
ATOM 603 O O . HIS A 1 83 ? 4.881 6.842 -8.469 1.00 92.00 83 HIS A O 1
ATOM 609 N N . ALA A 1 84 ? 4.116 6.780 -6.357 1.00 94.06 84 ALA A N 1
ATOM 610 C CA . ALA A 1 84 ? 2.758 7.208 -6.676 1.00 94.06 84 ALA A CA 1
ATOM 611 C C . ALA A 1 84 ? 2.072 7.771 -5.430 1.00 94.06 84 ALA A C 1
ATOM 613 O O . ALA A 1 84 ? 2.372 7.352 -4.309 1.00 94.06 84 ALA A O 1
ATOM 614 N N . SER A 1 85 ? 1.086 8.643 -5.629 1.00 96.00 85 SER A N 1
ATOM 615 C CA . SER A 1 85 ? 0.177 9.031 -4.550 1.00 96.00 85 SER A CA 1
ATOM 616 C C . SER A 1 85 ? -0.773 7.875 -4.245 1.00 96.00 85 SER A C 1
ATOM 618 O O . SER A 1 85 ? -1.273 7.224 -5.163 1.00 96.00 85 SER A O 1
ATOM 620 N N . MET A 1 86 ? -1.053 7.640 -2.969 1.00 97.06 86 MET A N 1
ATOM 621 C CA . MET A 1 86 ? -1.917 6.573 -2.473 1.00 97.06 86 MET A CA 1
ATOM 622 C C . MET A 1 86 ? -3.118 7.160 -1.737 1.00 97.06 86 MET A C 1
ATOM 624 O O . MET A 1 86 ? -2.974 8.093 -0.948 1.00 97.06 86 MET A O 1
ATOM 628 N N . ASN A 1 87 ? -4.294 6.588 -1.985 1.00 98.06 87 ASN A N 1
ATOM 629 C CA . ASN A 1 87 ? -5.499 6.841 -1.210 1.00 98.06 87 ASN A CA 1
ATOM 630 C C . ASN A 1 87 ? -6.113 5.514 -0.765 1.00 98.06 87 ASN A C 1
ATOM 632 O O . ASN A 1 87 ? -6.303 4.607 -1.584 1.00 98.06 87 ASN A O 1
ATOM 636 N N . ALA A 1 88 ? -6.483 5.434 0.511 1.00 98.50 88 ALA A N 1
ATOM 637 C CA . ALA A 1 88 ? -7.247 4.323 1.053 1.00 98.50 88 ALA A CA 1
ATOM 638 C C . ALA A 1 88 ? -8.465 4.816 1.835 1.00 98.50 88 ALA A C 1
ATOM 640 O O . ALA A 1 88 ? -8.326 5.604 2.765 1.00 98.50 88 ALA A O 1
ATOM 641 N N . THR A 1 89 ? -9.655 4.318 1.509 1.00 98.69 89 THR A N 1
ATOM 642 C CA . THR A 1 89 ? -10.870 4.586 2.293 1.00 98.69 89 THR A CA 1
ATOM 643 C C . THR A 1 89 ? -11.287 3.329 3.031 1.00 98.69 89 THR A C 1
ATOM 645 O O . THR A 1 89 ? -11.551 2.297 2.416 1.00 98.69 89 THR A O 1
ATOM 648 N N . VAL A 1 90 ? -11.348 3.427 4.353 1.00 98.69 90 VAL A N 1
ATOM 649 C CA . VAL A 1 90 ? -11.698 2.346 5.269 1.00 98.69 90 VAL A CA 1
ATOM 650 C C . VAL A 1 90 ? -13.144 2.499 5.694 1.00 98.69 90 VAL A C 1
ATOM 652 O O . VAL A 1 90 ? -13.537 3.566 6.159 1.00 98.69 90 VAL A O 1
ATOM 655 N N . ASP A 1 91 ? -13.906 1.420 5.582 1.00 98.56 91 ASP A N 1
ATOM 656 C CA . ASP A 1 91 ? -15.182 1.232 6.260 1.00 98.56 91 ASP A CA 1
ATOM 657 C C . ASP A 1 91 ? -14.953 0.266 7.425 1.00 98.56 91 ASP A C 1
ATOM 659 O O . ASP A 1 91 ? -14.654 -0.919 7.238 1.00 98.56 91 ASP A O 1
ATOM 663 N N . PHE A 1 92 ? -15.060 0.790 8.643 1.00 98.38 92 PHE A N 1
ATOM 664 C CA . PHE A 1 92 ? -14.802 0.034 9.863 1.00 98.38 92 PHE A CA 1
ATOM 665 C C . PHE A 1 92 ? -15.902 -0.984 10.176 1.00 98.38 92 PHE A C 1
ATOM 667 O O . PHE A 1 92 ? -15.627 -2.031 10.764 1.00 98.38 92 PHE A O 1
ATOM 674 N N . SER A 1 93 ? -17.132 -0.716 9.733 1.00 98.06 93 SER A N 1
ATOM 675 C CA . SER A 1 93 ? -18.253 -1.639 9.909 1.00 98.06 93 SER A CA 1
ATOM 676 C C . SER A 1 93 ? -18.146 -2.834 8.961 1.00 98.06 93 SER A C 1
ATOM 678 O O . SER A 1 93 ? -18.330 -3.979 9.378 1.00 98.06 93 SER A O 1
ATOM 680 N N . ALA A 1 94 ? -17.753 -2.578 7.710 1.00 98.25 94 ALA A N 1
ATOM 681 C CA . ALA A 1 94 ? -17.517 -3.605 6.701 1.00 98.25 94 ALA A CA 1
ATOM 682 C C . ALA A 1 94 ? -16.145 -4.289 6.842 1.00 98.25 94 ALA A C 1
ATOM 684 O O . ALA A 1 94 ? -15.907 -5.315 6.206 1.00 98.25 94 ALA A O 1
ATOM 685 N N . ARG A 1 95 ? -15.240 -3.723 7.653 1.00 98.50 95 ARG A N 1
ATOM 686 C CA . ARG A 1 95 ? -13.827 -4.122 7.785 1.00 98.50 95 ARG A CA 1
ATOM 687 C C . ARG A 1 95 ? -13.121 -4.240 6.437 1.00 98.50 95 ARG A C 1
ATOM 689 O O . ARG A 1 95 ? -12.402 -5.201 6.155 1.00 98.50 95 ARG A O 1
ATOM 696 N N . SER A 1 96 ? -13.365 -3.239 5.604 1.00 98.56 96 SER A N 1
ATOM 697 C CA . SER A 1 96 ? -12.927 -3.187 4.216 1.00 98.56 96 SER A CA 1
ATOM 698 C C . SER A 1 96 ? -12.186 -1.885 3.951 1.00 98.56 96 SER A C 1
ATOM 700 O O . SER A 1 96 ? -12.524 -0.846 4.517 1.00 98.56 96 SER A O 1
ATOM 702 N N . LEU A 1 97 ? -11.167 -1.947 3.101 1.00 98.44 97 LEU A N 1
ATOM 703 C CA . LEU A 1 97 ? -10.378 -0.816 2.644 1.00 98.44 97 LEU A CA 1
ATOM 704 C C . LEU A 1 97 ? -10.395 -0.801 1.117 1.00 98.44 97 LEU A C 1
ATOM 706 O O . LEU A 1 97 ? -9.935 -1.749 0.480 1.00 98.44 97 LEU A O 1
ATOM 710 N N . SER A 1 98 ? -10.883 0.282 0.524 1.00 98.69 98 SER A N 1
ATOM 711 C CA . SER A 1 98 ? -10.686 0.551 -0.902 1.00 98.69 98 SER A CA 1
ATOM 712 C C . SER A 1 98 ? -9.328 1.212 -1.081 1.00 98.69 98 SER A C 1
ATOM 714 O O . SER A 1 98 ? -9.135 2.309 -0.570 1.00 98.69 98 SER A O 1
ATOM 716 N N . PHE A 1 99 ? -8.398 0.555 -1.771 1.00 98.75 99 PHE A N 1
ATOM 717 C CA . PHE A 1 99 ? -7.037 1.032 -2.015 1.00 98.75 99 PHE A CA 1
ATOM 718 C C . PHE A 1 99 ? -6.884 1.476 -3.465 1.00 98.75 99 PHE A C 1
ATOM 720 O O . PHE A 1 99 ? -7.320 0.781 -4.386 1.00 98.75 99 PHE A O 1
ATOM 727 N N . SER A 1 100 ? -6.231 2.615 -3.672 1.00 98.62 100 SER A N 1
ATOM 728 C CA . SER A 1 100 ? -5.929 3.127 -5.003 1.00 98.62 100 SER A CA 1
ATOM 729 C C . SER A 1 100 ? -4.637 3.929 -5.020 1.00 98.62 100 SER A C 1
ATOM 731 O O . SER A 1 100 ? -4.274 4.563 -4.026 1.00 98.62 100 SER A O 1
ATOM 733 N N . THR A 1 101 ? -3.967 3.936 -6.167 1.00 98.50 101 THR A N 1
ATOM 734 C CA . THR A 1 101 ? -2.865 4.855 -6.438 1.00 98.50 101 THR A CA 1
ATOM 735 C C . THR A 1 101 ? -3.092 5.631 -7.723 1.00 98.50 101 THR A C 1
ATOM 737 O O . THR A 1 101 ? -3.839 5.215 -8.611 1.00 98.50 101 THR A O 1
ATOM 740 N N . GLN A 1 102 ? -2.458 6.793 -7.801 1.00 97.44 102 GLN A N 1
ATOM 741 C CA . GLN A 1 102 ? -2.530 7.691 -8.942 1.00 97.44 102 GLN A CA 1
ATOM 742 C C . GLN A 1 102 ? -1.196 8.400 -9.143 1.00 97.44 102 GLN A C 1
ATOM 744 O O . GLN A 1 102 ? -0.377 8.489 -8.228 1.00 97.44 102 GLN A O 1
ATOM 749 N N . ASN A 1 103 ? -1.018 8.973 -10.333 1.00 94.69 103 ASN A N 1
ATOM 750 C CA . ASN A 1 103 ? 0.195 9.694 -10.707 1.00 94.69 103 ASN A CA 1
ATOM 751 C C . ASN A 1 103 ? 1.462 8.843 -10.543 1.00 94.69 103 ASN A C 1
ATOM 753 O O . ASN A 1 103 ? 2.493 9.381 -10.153 1.00 94.69 103 ASN A O 1
ATOM 757 N N . SER A 1 104 ? 1.395 7.540 -10.841 1.00 95.50 104 SER A N 1
ATOM 758 C CA . SER A 1 104 ? 2.578 6.683 -10.824 1.00 95.50 104 SER A CA 1
ATOM 759 C C . SER A 1 104 ? 3.675 7.225 -11.744 1.00 95.50 104 SER A C 1
ATOM 761 O O . SER A 1 104 ? 3.421 7.634 -12.884 1.00 95.50 104 SER A O 1
ATOM 763 N N . ARG A 1 105 ? 4.909 7.230 -11.240 1.00 91.88 105 ARG A N 1
ATOM 764 C CA . ARG A 1 105 ? 6.113 7.677 -11.942 1.00 91.88 105 ARG A CA 1
ATOM 765 C C . ARG A 1 105 ? 7.233 6.671 -11.763 1.00 91.88 105 ARG A C 1
ATOM 767 O O . ARG A 1 105 ? 7.361 6.057 -10.707 1.00 91.88 105 ARG A O 1
ATOM 774 N N . ILE A 1 106 ? 8.051 6.559 -12.798 1.00 88.75 106 ILE A N 1
ATOM 775 C CA . ILE A 1 106 ? 9.287 5.791 -12.807 1.00 88.75 106 ILE A CA 1
ATOM 776 C C . ILE A 1 106 ? 10.461 6.764 -12.752 1.00 88.75 106 ILE A C 1
ATOM 778 O O . ILE A 1 106 ? 10.496 7.752 -13.493 1.00 88.75 106 ILE A O 1
ATOM 782 N N . TYR A 1 107 ? 11.425 6.454 -11.899 1.00 81.69 107 TYR A N 1
ATOM 783 C CA . TYR A 1 107 ? 12.664 7.187 -11.725 1.00 81.69 107 TYR A CA 1
ATOM 784 C C . TYR A 1 107 ? 13.827 6.259 -12.037 1.00 81.69 107 TYR A C 1
ATOM 786 O O . TYR A 1 107 ? 14.014 5.222 -11.402 1.00 81.69 107 TYR A O 1
ATOM 794 N N . ASN A 1 108 ? 14.587 6.619 -13.064 1.00 72.62 108 ASN A N 1
ATOM 795 C CA . ASN A 1 108 ? 15.721 5.822 -13.483 1.00 72.62 108 ASN A CA 1
ATOM 796 C C . ASN A 1 108 ? 16.926 6.208 -12.618 1.00 72.62 108 ASN A C 1
ATOM 798 O O . ASN A 1 108 ? 17.422 7.327 -12.716 1.00 72.62 108 ASN A O 1
ATOM 802 N N . SER A 1 109 ? 17.398 5.296 -11.769 1.00 59.00 109 SER A N 1
ATOM 803 C CA . SER A 1 109 ? 18.498 5.534 -10.819 1.00 59.00 109 SER A CA 1
ATOM 804 C C . SER A 1 109 ? 19.869 5.752 -11.489 1.00 59.00 109 SER A C 1
ATOM 806 O O . SER A 1 109 ? 20.839 6.094 -10.814 1.00 59.00 109 SER A O 1
ATOM 808 N N . TYR A 1 110 ? 19.950 5.609 -12.817 1.00 54.19 110 TYR A N 1
ATOM 809 C CA . TYR A 1 110 ? 21.185 5.661 -13.604 1.00 54.19 110 TYR A CA 1
ATOM 810 C C . TYR A 1 110 ? 21.866 7.028 -13.701 1.00 54.19 110 TYR A C 1
ATOM 812 O O . TYR A 1 110 ? 23.059 7.058 -13.991 1.00 54.19 110 TYR A O 1
ATOM 820 N N . ASP A 1 111 ? 21.169 8.145 -13.475 1.00 51.03 111 ASP A N 1
ATOM 821 C CA . ASP A 1 111 ? 21.830 9.459 -13.540 1.00 51.03 111 ASP A CA 1
ATOM 822 C C . ASP A 1 111 ? 22.510 9.842 -12.208 1.00 51.03 111 ASP A C 1
ATOM 824 O O . ASP A 1 111 ? 23.174 10.877 -12.115 1.00 51.03 111 ASP A O 1
ATOM 828 N N . ASN A 1 112 ? 22.400 9.014 -11.161 1.00 56.56 112 ASN A N 1
ATOM 829 C CA . ASN A 1 112 ? 23.093 9.273 -9.903 1.00 56.56 112 ASN A CA 1
ATOM 830 C C . ASN A 1 112 ? 24.609 9.154 -10.107 1.00 56.56 112 ASN A C 1
ATOM 832 O O . ASN A 1 112 ? 25.139 8.081 -10.390 1.00 56.56 112 ASN A O 1
ATOM 836 N N . THR A 1 113 ? 25.329 10.259 -9.930 1.00 56.03 113 THR A N 1
ATOM 837 C CA . THR A 1 113 ? 26.792 10.280 -10.029 1.00 56.03 113 THR A CA 1
ATOM 838 C C . THR A 1 113 ? 27.394 10.225 -8.633 1.00 56.03 113 THR A C 1
ATOM 840 O O . THR A 1 113 ? 27.131 11.082 -7.788 1.00 56.03 113 THR A O 1
ATOM 843 N N . TYR A 1 114 ? 28.199 9.196 -8.369 1.00 53.84 114 TYR A N 1
ATOM 844 C CA . TYR A 1 114 ? 28.990 9.106 -7.146 1.00 53.84 114 TYR A CA 1
ATOM 845 C C . TYR A 1 114 ? 30.355 9.760 -7.367 1.00 53.84 114 TYR A C 1
ATOM 847 O O . TYR A 1 114 ? 31.174 9.276 -8.151 1.00 53.84 114 TYR A O 1
ATOM 855 N N . ASP A 1 115 ? 30.598 10.869 -6.675 1.00 59.28 115 ASP A N 1
ATOM 856 C CA . ASP A 1 115 ? 31.895 11.530 -6.649 1.00 59.28 115 ASP A CA 1
ATOM 857 C C . ASP A 1 115 ? 32.756 10.927 -5.531 1.00 59.28 115 ASP A C 1
ATOM 859 O O . ASP A 1 115 ? 32.603 11.242 -4.346 1.00 59.28 115 ASP A O 1
ATOM 863 N N . GLN A 1 116 ? 33.697 10.067 -5.931 1.00 60.12 116 GLN A N 1
ATOM 864 C CA . GLN A 1 116 ? 34.654 9.433 -5.022 1.00 60.12 116 GLN A CA 1
ATOM 865 C C . GLN A 1 116 ? 35.597 10.435 -4.342 1.00 60.12 116 GLN A C 1
ATOM 867 O O . GLN A 1 116 ? 36.070 10.164 -3.241 1.00 60.12 116 GLN A O 1
ATOM 872 N N . ALA A 1 117 ? 35.881 11.584 -4.964 1.00 67.06 117 ALA A N 1
ATOM 873 C CA . ALA A 1 117 ? 36.795 12.577 -4.403 1.00 67.06 117 ALA A CA 1
ATOM 874 C C . ALA A 1 117 ? 36.155 13.360 -3.250 1.00 67.06 117 ALA A C 1
ATOM 876 O O . ALA A 1 117 ? 36.858 13.813 -2.346 1.00 67.06 117 ALA A O 1
ATOM 877 N N . THR A 1 118 ? 34.827 13.507 -3.263 1.00 71.56 118 THR A N 1
ATOM 878 C CA . THR A 1 118 ? 34.087 14.235 -2.222 1.00 71.56 118 THR A CA 1
ATOM 879 C C . THR A 1 118 ? 33.236 13.341 -1.325 1.00 71.56 118 THR A C 1
ATOM 881 O O . THR A 1 118 ? 32.661 13.846 -0.359 1.00 71.56 118 THR A O 1
ATOM 884 N N . ASN A 1 119 ? 33.187 12.032 -1.596 1.00 63.56 119 ASN A N 1
ATOM 885 C CA . ASN A 1 119 ? 32.318 11.065 -0.922 1.00 63.56 119 ASN A CA 1
ATOM 886 C C . ASN A 1 119 ? 30.845 11.517 -0.939 1.00 63.56 119 ASN A C 1
ATOM 888 O O . ASN A 1 119 ? 30.147 11.481 0.077 1.00 63.56 119 ASN A O 1
ATOM 892 N N . LYS A 1 120 ? 30.390 12.024 -2.092 1.00 55.59 120 LYS A N 1
ATOM 893 C CA . LYS A 1 120 ? 29.035 12.558 -2.282 1.00 55.59 120 LYS A CA 1
ATOM 894 C C . LYS A 1 120 ? 28.338 11.872 -3.444 1.00 55.59 120 LYS A C 1
ATOM 896 O O . LYS A 1 120 ? 28.906 11.699 -4.517 1.00 55.59 120 LYS A O 1
ATOM 901 N N . VAL A 1 121 ? 27.069 11.542 -3.235 1.00 55.50 121 VAL A N 1
ATOM 902 C CA . VAL A 1 121 ? 26.158 11.118 -4.299 1.00 55.50 121 VAL A CA 1
ATOM 903 C C . VAL A 1 121 ? 25.419 12.355 -4.797 1.00 55.50 121 VAL A C 1
ATOM 905 O O . VAL A 1 121 ? 24.691 12.994 -4.037 1.00 55.50 121 VAL A O 1
ATOM 908 N N . THR A 1 122 ? 25.598 12.696 -6.069 1.00 58.56 122 THR A N 1
ATOM 909 C CA . THR A 1 122 ? 24.733 13.653 -6.758 1.00 58.56 122 THR A CA 1
ATOM 910 C C . THR A 1 122 ? 23.563 12.870 -7.316 1.00 58.56 122 THR A C 1
ATOM 912 O O . THR A 1 122 ? 23.699 12.137 -8.294 1.00 58.56 122 THR A O 1
ATOM 915 N N . ILE A 1 123 ? 22.417 12.998 -6.655 1.00 56.00 123 ILE A N 1
ATOM 916 C CA . ILE A 1 123 ? 21.190 12.354 -7.094 1.00 56.00 123 ILE A CA 1
ATOM 917 C C . ILE A 1 123 ? 20.602 13.190 -8.235 1.00 56.00 123 ILE A C 1
ATOM 919 O O . ILE A 1 123 ? 20.046 14.264 -8.003 1.00 56.00 123 ILE A O 1
ATOM 923 N N . VAL A 1 124 ? 20.709 12.705 -9.469 1.00 55.38 124 VAL A N 1
ATOM 924 C CA . VAL A 1 124 ? 20.099 13.339 -10.647 1.00 55.38 124 VAL A CA 1
ATOM 925 C C . VAL A 1 124 ? 18.733 12.686 -10.859 1.00 55.38 124 VAL A C 1
ATOM 927 O O . VAL A 1 124 ? 18.432 12.065 -11.869 1.00 55.38 124 VAL A O 1
ATOM 930 N N . ASN A 1 125 ? 17.876 12.784 -9.844 1.00 54.62 125 ASN A N 1
ATOM 931 C CA . ASN A 1 125 ? 16.531 12.217 -9.887 1.00 54.62 125 ASN A CA 1
ATOM 932 C C . ASN A 1 125 ? 15.544 13.160 -10.608 1.00 54.62 125 ASN A C 1
ATOM 934 O O . ASN A 1 125 ? 14.468 13.466 -10.097 1.00 54.62 125 ASN A O 1
ATOM 938 N N . SER A 1 126 ? 15.951 13.720 -11.754 1.00 53.84 126 SER A N 1
ATOM 939 C CA . SER A 1 126 ? 15.242 14.821 -12.425 1.00 53.84 126 SER A CA 1
ATOM 940 C C . SER A 1 126 ? 14.327 14.385 -13.575 1.00 53.84 126 SER A C 1
ATOM 942 O O . SER A 1 126 ? 13.432 15.145 -13.937 1.00 53.84 126 SER A O 1
ATOM 944 N N . ASN A 1 127 ? 14.467 13.164 -14.108 1.00 62.22 127 ASN A N 1
ATOM 945 C CA . ASN A 1 127 ? 13.674 12.682 -15.250 1.00 62.22 127 ASN A CA 1
ATOM 946 C C . ASN A 1 127 ? 12.647 11.619 -14.847 1.00 62.22 127 ASN A C 1
ATOM 948 O O . ASN A 1 127 ? 12.648 10.484 -15.322 1.00 62.22 127 ASN A O 1
ATOM 952 N N . ALA A 1 128 ? 11.736 12.012 -13.964 1.00 77.62 128 ALA A N 1
ATOM 953 C CA . ALA A 1 128 ? 10.581 11.203 -13.617 1.00 77.62 128 ALA A CA 1
ATOM 954 C C . ALA A 1 128 ? 9.691 10.990 -14.853 1.00 77.62 128 ALA A C 1
ATOM 956 O O . ALA A 1 128 ? 9.113 11.954 -15.363 1.00 77.62 128 ALA A O 1
ATOM 957 N N . THR A 1 129 ? 9.523 9.753 -15.311 1.00 88.56 129 THR A N 1
ATOM 958 C CA . THR A 1 129 ? 8.627 9.427 -16.433 1.00 88.56 129 THR A CA 1
ATOM 959 C C . THR A 1 129 ? 7.262 9.020 -15.894 1.00 88.56 129 THR A C 1
ATOM 961 O O . THR A 1 129 ? 7.181 8.236 -14.952 1.00 88.56 129 THR A O 1
ATOM 964 N N . ALA A 1 130 ? 6.179 9.563 -16.457 1.00 91.88 130 ALA A N 1
ATOM 965 C CA . ALA A 1 130 ? 4.828 9.146 -16.085 1.00 91.88 130 ALA A CA 1
ATOM 966 C C . ALA A 1 130 ? 4.605 7.679 -16.483 1.00 91.88 130 ALA A C 1
ATOM 968 O O . ALA A 1 130 ? 4.864 7.309 -17.625 1.00 91.88 130 ALA A O 1
ATOM 969 N N . ALA A 1 131 ? 4.105 6.882 -15.544 1.00 93.69 131 ALA A N 1
ATOM 970 C CA . ALA A 1 131 ? 3.896 5.446 -15.689 1.00 93.69 131 ALA A CA 1
ATOM 971 C C . ALA A 1 131 ? 2.480 5.061 -15.217 1.00 93.69 131 ALA A C 1
ATOM 973 O O . ALA A 1 131 ? 2.323 4.357 -14.215 1.00 93.69 131 ALA A O 1
ATOM 974 N N . PRO A 1 132 ? 1.416 5.574 -15.869 1.00 96.56 132 PRO A N 1
ATOM 975 C CA . PRO A 1 132 ? 0.035 5.349 -15.437 1.00 96.56 132 PRO A CA 1
ATOM 976 C C . PRO A 1 132 ? -0.378 3.870 -15.443 1.00 96.56 132 PRO A C 1
ATOM 978 O O . PRO A 1 132 ? -1.317 3.499 -14.743 1.00 96.56 132 PRO A O 1
ATOM 981 N N . GLU A 1 133 ? 0.323 3.014 -16.186 1.00 95.88 133 GLU A N 1
ATOM 982 C CA . GLU A 1 133 ? 0.172 1.558 -16.159 1.00 95.88 133 GLU A CA 1
ATOM 983 C C . GLU A 1 133 ? 0.531 0.936 -14.800 1.00 95.88 133 GLU A C 1
ATOM 985 O O . GLU A 1 133 ? 0.123 -0.185 -14.517 1.00 95.88 133 GLU A O 1
ATOM 990 N N . LEU A 1 134 ? 1.261 1.652 -13.944 1.00 96.88 134 LEU A N 1
ATOM 991 C CA . LEU A 1 134 ? 1.579 1.229 -12.580 1.00 96.88 134 LEU A CA 1
ATOM 992 C C . LEU A 1 134 ? 0.593 1.788 -11.543 1.00 96.88 134 LEU A C 1
ATOM 994 O O . LEU A 1 134 ? 0.814 1.639 -10.341 1.00 96.88 134 LEU A O 1
ATOM 998 N N . ASN A 1 135 ? -0.470 2.484 -11.961 1.00 98.31 135 ASN A N 1
ATOM 999 C CA . ASN A 1 135 ? -1.541 2.862 -11.041 1.00 98.31 135 ASN A CA 1
ATOM 1000 C C . ASN A 1 135 ? -2.280 1.598 -10.597 1.00 98.31 135 ASN A C 1
ATOM 1002 O O . ASN A 1 135 ? -2.670 0.781 -11.429 1.00 98.31 135 ASN A O 1
ATOM 1006 N N . MET A 1 136 ? -2.488 1.464 -9.295 1.00 98.62 136 MET A N 1
ATOM 1007 C CA . MET A 1 136 ? -3.039 0.283 -8.651 1.00 98.62 136 MET A CA 1
ATOM 1008 C C . MET A 1 136 ? -4.443 0.538 -8.116 1.00 98.62 136 MET A C 1
ATOM 1010 O O . MET A 1 136 ? -4.761 1.642 -7.678 1.00 98.62 136 MET A O 1
ATOM 1014 N N . ASN A 1 137 ? -5.267 -0.505 -8.080 1.00 98.69 137 ASN A N 1
ATOM 1015 C CA . ASN A 1 137 ? -6.519 -0.523 -7.332 1.00 98.69 137 ASN A CA 1
ATOM 1016 C C . ASN A 1 137 ? -6.770 -1.896 -6.696 1.00 98.69 137 ASN A C 1
ATOM 1018 O O . ASN A 1 137 ? -6.250 -2.918 -7.147 1.00 98.69 137 ASN A O 1
ATOM 1022 N N . GLY A 1 138 ? -7.551 -1.923 -5.621 1.00 98.56 138 GLY A N 1
ATOM 1023 C CA . GLY A 1 138 ? -7.951 -3.168 -4.979 1.00 98.56 138 GLY A CA 1
ATOM 1024 C C . GLY A 1 138 ? -8.806 -2.954 -3.741 1.00 98.56 138 GLY A C 1
ATOM 1025 O O . GLY A 1 138 ? -8.980 -1.834 -3.258 1.00 98.56 138 GLY A O 1
ATOM 1026 N N . THR A 1 139 ? -9.320 -4.057 -3.209 1.00 98.69 139 THR A N 1
ATOM 1027 C CA . THR A 1 139 ? -10.039 -4.078 -1.935 1.00 98.69 139 THR A CA 1
ATOM 1028 C C . THR A 1 139 ? -9.295 -4.983 -0.969 1.00 98.69 139 THR A C 1
ATOM 1030 O O . THR A 1 139 ? -9.032 -6.147 -1.271 1.00 98.69 139 THR A O 1
ATOM 1033 N N . LEU A 1 140 ? -8.948 -4.438 0.193 1.00 98.81 140 LEU A N 1
ATOM 1034 C CA . LEU A 1 140 ? -8.315 -5.163 1.285 1.00 98.81 140 LEU A CA 1
ATOM 1035 C C . LEU A 1 140 ? -9.323 -5.324 2.417 1.00 98.81 140 LEU A C 1
ATOM 1037 O O . LEU A 1 140 ? -10.217 -4.501 2.588 1.00 98.81 140 LEU A O 1
ATOM 1041 N N . THR A 1 141 ? -9.182 -6.382 3.202 1.00 98.81 141 THR A N 1
ATOM 1042 C CA . THR A 1 141 ? -10.084 -6.674 4.320 1.00 98.81 141 THR A CA 1
ATOM 1043 C C . THR A 1 141 ? -9.300 -7.093 5.550 1.00 98.81 141 THR A C 1
ATOM 1045 O O . THR A 1 141 ? -8.141 -7.496 5.447 1.00 98.81 141 THR A O 1
ATOM 1048 N N . TYR A 1 142 ? -9.928 -6.997 6.718 1.00 98.62 142 TYR A N 1
ATOM 1049 C CA . TYR A 1 142 ? -9.372 -7.478 7.980 1.00 98.62 142 TYR A CA 1
ATOM 1050 C C . TYR A 1 142 ? -10.439 -8.153 8.839 1.00 98.62 142 TYR A C 1
ATOM 1052 O O . TYR A 1 142 ? -11.634 -7.874 8.751 1.00 98.62 142 TYR A O 1
ATOM 1060 N N . ALA A 1 143 ? -9.996 -9.076 9.689 1.00 97.69 143 ALA A N 1
ATOM 1061 C CA . ALA A 1 143 ? -10.873 -9.771 10.619 1.00 97.69 143 ALA A CA 1
ATOM 1062 C C . ALA A 1 143 ? -11.173 -8.917 11.863 1.00 97.69 143 ALA A C 1
ATOM 1064 O O . ALA A 1 143 ? -10.405 -8.029 12.234 1.00 97.69 143 ALA A O 1
ATOM 1065 N N . ALA A 1 144 ? -12.273 -9.230 12.553 1.00 94.81 144 ALA A N 1
ATOM 1066 C CA . ALA A 1 144 ? -12.538 -8.677 13.881 1.00 94.81 144 ALA A CA 1
ATOM 1067 C C . ALA A 1 144 ? -11.378 -9.004 14.836 1.00 94.81 144 ALA A C 1
ATOM 1069 O O . ALA A 1 144 ? -10.919 -10.145 14.865 1.00 94.81 144 ALA A O 1
ATOM 1070 N N . GLY A 1 145 ? -10.916 -8.023 15.616 1.00 94.56 145 GLY A N 1
ATOM 1071 C CA . GLY A 1 145 ? -9.800 -8.223 16.547 1.00 94.56 145 GLY A CA 1
ATOM 1072 C C . GLY A 1 145 ? -8.441 -8.441 15.870 1.00 94.56 145 GLY A C 1
ATOM 1073 O O . GLY A 1 145 ? -7.503 -8.882 16.528 1.00 94.56 145 GLY A O 1
ATOM 1074 N N . SER A 1 146 ? -8.313 -8.128 14.576 1.00 97.00 146 SER A N 1
ATOM 1075 C CA . SER A 1 146 ? -7.044 -8.148 13.843 1.00 97.00 146 SER A CA 1
ATOM 1076 C C . SER A 1 146 ? -6.604 -6.734 13.475 1.00 97.00 146 SER A C 1
ATOM 1078 O O . SER A 1 146 ? -7.403 -5.942 12.984 1.00 97.00 146 SER A O 1
ATOM 1080 N N . ASN A 1 147 ? -5.309 -6.453 13.632 1.00 97.81 147 ASN A N 1
ATOM 1081 C CA . ASN A 1 147 ? -4.642 -5.277 13.064 1.00 97.81 147 ASN A CA 1
ATOM 1082 C C . ASN A 1 147 ? -3.811 -5.645 11.818 1.00 97.81 147 ASN A C 1
ATOM 1084 O O . ASN A 1 147 ? -2.719 -5.135 11.583 1.00 97.81 147 ASN A O 1
ATOM 1088 N N . VAL A 1 148 ? -4.276 -6.624 11.051 1.00 98.38 148 VAL A N 1
ATOM 1089 C CA . VAL A 1 148 ? -3.676 -6.987 9.769 1.00 98.38 148 VAL A CA 1
ATOM 1090 C C . VAL A 1 148 ? -4.784 -6.994 8.739 1.00 98.38 148 VAL A C 1
ATOM 1092 O O . VAL A 1 148 ? -5.750 -7.748 8.884 1.00 98.38 148 VAL A O 1
ATOM 1095 N N . PHE A 1 149 ? -4.621 -6.163 7.714 1.00 98.75 149 PHE A N 1
ATOM 1096 C CA . PHE A 1 149 ? -5.458 -6.179 6.527 1.00 98.75 149 PHE A CA 1
ATOM 1097 C C . PHE A 1 149 ? -4.668 -6.697 5.331 1.00 98.75 149 PHE A C 1
ATOM 1099 O O . PHE A 1 149 ? -3.468 -6.447 5.199 1.00 98.75 149 PHE A O 1
ATOM 1106 N N . SER A 1 150 ? -5.345 -7.413 4.441 1.00 98.81 150 SER A N 1
ATOM 1107 C CA . SER A 1 150 ? -4.764 -7.862 3.181 1.00 98.81 150 SER A CA 1
ATOM 1108 C C . SER A 1 150 ? -5.819 -8.003 2.093 1.00 98.81 150 SER A C 1
ATOM 1110 O O . SER A 1 150 ? -7.021 -8.075 2.361 1.00 98.81 150 SER A O 1
ATOM 1112 N N . GLY A 1 151 ? -5.372 -8.008 0.845 1.00 98.75 151 GLY A N 1
ATOM 1113 C CA . GLY A 1 151 ? -6.243 -8.211 -0.303 1.00 98.75 151 GLY A CA 1
ATOM 1114 C C . GLY A 1 151 ? -5.482 -8.192 -1.614 1.00 98.75 151 GLY A C 1
ATOM 1115 O O . GLY A 1 151 ? -4.288 -7.883 -1.659 1.00 98.75 151 GLY A O 1
ATOM 1116 N N . THR A 1 152 ? -6.189 -8.538 -2.683 1.00 98.62 152 THR A N 1
ATOM 1117 C CA . THR A 1 152 ? -5.642 -8.464 -4.034 1.00 98.62 152 THR A CA 1
ATOM 1118 C C . THR A 1 152 ? -5.656 -7.022 -4.524 1.00 98.62 152 THR A C 1
ATOM 1120 O O . THR A 1 152 ? -6.667 -6.327 -4.427 1.00 98.62 152 THR A O 1
ATOM 1123 N N . VAL A 1 153 ? -4.530 -6.600 -5.087 1.00 98.69 153 VAL A N 1
ATOM 1124 C CA . VAL A 1 153 ? -4.359 -5.330 -5.789 1.00 98.69 153 VAL A CA 1
ATOM 1125 C C . VAL A 1 153 ? -3.930 -5.641 -7.219 1.00 98.69 153 VAL A C 1
ATOM 1127 O O . VAL A 1 153 ? -3.249 -6.639 -7.464 1.00 98.69 153 VAL A O 1
ATOM 1130 N N . THR A 1 154 ? -4.377 -4.827 -8.170 1.00 98.62 154 THR A N 1
ATOM 1131 C CA . THR A 1 154 ? -4.045 -4.953 -9.591 1.00 98.62 154 THR A CA 1
ATOM 1132 C C . THR A 1 154 ? -3.614 -3.602 -10.138 1.00 98.62 154 THR A C 1
ATOM 1134 O O . THR A 1 154 ? -4.245 -2.591 -9.831 1.00 98.62 154 THR A O 1
ATOM 1137 N N . ASP A 1 155 ? -2.542 -3.579 -10.928 1.00 98.31 155 ASP A N 1
ATOM 1138 C CA . ASP A 1 155 ? -2.127 -2.385 -11.662 1.00 98.31 155 ASP A CA 1
ATOM 1139 C C . ASP A 1 155 ? -2.832 -2.273 -13.027 1.00 98.31 155 ASP A C 1
ATOM 1141 O O . ASP A 1 155 ? -3.369 -3.244 -13.566 1.00 98.31 155 ASP A O 1
ATOM 1145 N N . ALA A 1 156 ? -2.841 -1.076 -13.613 1.00 97.88 156 ALA A N 1
ATOM 1146 C CA . ALA A 1 156 ? -3.427 -0.831 -14.933 1.00 97.88 156 ALA A CA 1
ATOM 1147 C C . ALA A 1 156 ? -2.690 -1.569 -16.075 1.00 97.88 156 ALA A C 1
ATOM 1149 O O . ALA A 1 156 ? -3.247 -1.775 -17.154 1.00 97.88 156 ALA A O 1
ATOM 1150 N N . GLY A 1 157 ? -1.456 -2.014 -15.833 1.00 95.31 157 GLY A N 1
ATOM 1151 C CA . GLY A 1 157 ? -0.682 -2.908 -16.685 1.00 95.31 157 GLY A CA 1
ATOM 1152 C C . GLY A 1 157 ? -1.163 -4.362 -16.643 1.00 95.31 157 GLY A C 1
ATOM 1153 O O . GLY A 1 157 ? -0.731 -5.162 -17.478 1.00 95.31 157 GLY A O 1
ATOM 1154 N N . GLY A 1 158 ? -2.078 -4.717 -15.739 1.00 96.38 158 GLY A N 1
ATOM 1155 C CA . GLY A 1 158 ? -2.647 -6.052 -15.579 1.00 96.38 158 GLY A CA 1
ATOM 1156 C C . GLY A 1 158 ? -1.790 -7.009 -14.749 1.00 96.38 158 GLY A C 1
ATOM 1157 O O . GLY A 1 158 ? -1.937 -8.221 -14.903 1.00 96.38 158 GLY A O 1
ATOM 1158 N N . ARG A 1 159 ? -0.876 -6.502 -13.914 1.00 97.44 159 ARG A N 1
ATOM 1159 C CA . ARG A 1 159 ? -0.206 -7.295 -12.873 1.00 97.44 159 ARG A CA 1
ATOM 1160 C C . ARG A 1 159 ? -1.086 -7.336 -11.644 1.00 97.44 159 ARG A C 1
ATOM 1162 O O . ARG A 1 159 ? -1.614 -6.309 -11.233 1.00 97.44 159 ARG A O 1
ATOM 1169 N N . SER A 1 160 ? -1.174 -8.500 -11.019 1.00 98.31 160 SER A N 1
ATOM 1170 C CA . SER A 1 160 ? -1.947 -8.679 -9.794 1.00 98.31 160 SER A CA 1
ATOM 1171 C C . SER A 1 160 ? -1.112 -9.371 -8.731 1.00 98.31 160 SER A C 1
ATOM 1173 O O . SER A 1 160 ? -0.136 -10.068 -9.020 1.00 98.31 160 SER A O 1
ATOM 1175 N N . GLY A 1 161 ? -1.505 -9.173 -7.483 1.00 98.25 161 GLY A N 1
ATOM 1176 C CA . GLY A 1 161 ? -0.870 -9.802 -6.340 1.00 98.25 161 GLY A CA 1
ATOM 1177 C C . GLY A 1 161 ? -1.457 -9.290 -5.039 1.00 98.25 161 GLY A C 1
ATOM 1178 O O . GLY A 1 161 ? -2.536 -8.699 -5.029 1.00 98.25 161 GLY A O 1
ATOM 1179 N N . THR A 1 162 ? -0.769 -9.548 -3.935 1.00 98.25 162 THR A N 1
ATOM 1180 C CA . THR A 1 162 ? -1.288 -9.247 -2.599 1.00 98.25 162 THR A CA 1
ATOM 1181 C C . THR A 1 162 ? -0.652 -7.977 -2.055 1.00 98.25 162 THR A C 1
ATOM 1183 O O . THR A 1 162 ? 0.570 -7.829 -2.077 1.00 98.25 162 THR A O 1
ATOM 1186 N N . ALA A 1 163 ? -1.481 -7.101 -1.496 1.00 98.50 163 ALA A N 1
ATOM 1187 C CA . ALA A 1 163 ? -1.055 -6.060 -0.573 1.00 98.50 163 ALA A CA 1
ATOM 1188 C C . ALA A 1 163 ? -1.424 -6.475 0.856 1.00 98.50 163 ALA A C 1
ATOM 1190 O O . ALA A 1 163 ? -2.506 -7.015 1.092 1.00 98.50 163 ALA A O 1
ATOM 1191 N N . THR A 1 164 ? -0.518 -6.260 1.808 1.00 98.50 164 THR A N 1
ATOM 1192 C CA . THR A 1 164 ? -0.728 -6.544 3.237 1.00 98.50 164 THR A CA 1
ATOM 1193 C C . THR A 1 164 ? -0.220 -5.377 4.063 1.00 98.50 164 THR A C 1
ATOM 1195 O O . THR A 1 164 ? 0.883 -4.892 3.820 1.00 98.50 164 THR A O 1
ATOM 1198 N N . GLY A 1 165 ? -0.991 -4.947 5.056 1.00 98.31 165 GLY A N 1
ATOM 1199 C CA . GLY A 1 165 ? -0.625 -3.833 5.920 1.00 98.31 165 GLY A CA 1
ATOM 1200 C C . GLY A 1 165 ? -1.275 -3.884 7.294 1.00 98.31 165 GLY A C 1
ATOM 1201 O O . GLY A 1 165 ? -1.928 -4.864 7.666 1.00 98.31 165 GLY A O 1
ATOM 1202 N N . ARG A 1 166 ? -1.034 -2.823 8.061 1.00 98.62 166 ARG A N 1
ATOM 1203 C CA . ARG A 1 166 ? -1.515 -2.620 9.430 1.00 98.62 166 ARG A CA 1
ATOM 1204 C C . ARG A 1 166 ? -1.918 -1.167 9.647 1.00 98.62 166 ARG A C 1
ATOM 1206 O O . ARG A 1 166 ? -1.473 -0.280 8.917 1.00 98.62 166 ARG A O 1
ATOM 1213 N N . PHE A 1 167 ? -2.726 -0.945 10.675 1.00 98.62 167 PHE A N 1
ATOM 1214 C CA . PHE A 1 167 ? -2.969 0.362 11.267 1.00 98.62 167 PHE A CA 1
ATOM 1215 C C . PHE A 1 167 ? -1.891 0.680 12.314 1.00 98.62 167 PHE A C 1
ATOM 1217 O O . PHE A 1 167 ? -1.430 -0.208 13.045 1.00 98.62 167 PHE A O 1
ATOM 1224 N N . PHE A 1 168 ? -1.501 1.948 12.395 1.00 98.50 168 PHE A N 1
ATOM 1225 C CA . PHE A 1 168 ? -0.512 2.474 13.330 1.00 98.50 168 PHE A CA 1
ATOM 1226 C C . PHE A 1 168 ? -1.088 3.652 14.121 1.00 98.50 168 PHE A C 1
ATOM 1228 O O . PHE A 1 168 ? -1.943 4.392 13.632 1.00 98.50 168 PHE A O 1
ATOM 1235 N N . GLY A 1 169 ? -0.604 3.793 15.355 1.00 97.94 169 GLY A N 1
ATOM 1236 C CA . GLY A 1 169 ? -1.043 4.796 16.321 1.00 97.94 169 GLY A CA 1
ATOM 1237 C C . GLY A 1 169 ? -2.192 4.334 17.233 1.00 97.94 169 GLY A C 1
ATOM 1238 O O . GLY A 1 169 ? -2.775 3.269 17.006 1.00 97.94 169 GLY A O 1
ATOM 1239 N N . PRO A 1 170 ? -2.493 5.077 18.315 1.00 97.06 170 PRO A N 1
ATOM 1240 C CA . PRO A 1 170 ? -3.505 4.708 19.309 1.00 97.06 170 PRO A CA 1
ATOM 1241 C C . PRO A 1 170 ? -4.923 4.494 18.764 1.00 97.06 170 PRO A C 1
ATOM 1243 O O . PRO A 1 170 ? -5.661 3.687 19.326 1.00 97.06 170 PRO A O 1
ATOM 1246 N N . ALA A 1 171 ? -5.303 5.188 17.692 1.00 96.19 171 ALA A N 1
ATOM 1247 C CA . ALA A 1 171 ? -6.640 5.181 17.098 1.00 96.19 171 ALA A CA 1
ATOM 1248 C C . ALA A 1 171 ? -6.599 4.993 15.568 1.00 96.19 171 ALA A C 1
ATOM 1250 O O . ALA A 1 171 ? -7.431 5.541 14.825 1.00 96.19 171 ALA A O 1
ATOM 1251 N N . ALA A 1 172 ? -5.636 4.198 15.088 1.00 97.75 172 ALA A N 1
ATOM 1252 C CA . ALA A 1 172 ? -5.436 3.904 13.672 1.00 97.75 172 ALA A CA 1
ATOM 1253 C C . ALA A 1 172 ? -5.219 5.172 12.828 1.00 97.75 172 ALA A C 1
ATOM 1255 O O . ALA A 1 172 ? -5.818 5.314 11.768 1.00 97.75 172 ALA A O 1
ATOM 1256 N N . GLU A 1 173 ? -4.448 6.137 13.313 1.00 97.56 173 GLU A N 1
ATOM 1257 C CA . GLU A 1 173 ? -4.146 7.420 12.667 1.00 97.56 173 GLU A CA 1
ATOM 1258 C C . GLU A 1 173 ? -3.413 7.241 11.333 1.00 97.56 173 GLU A C 1
ATOM 1260 O O . GLU A 1 173 ? -3.585 8.035 10.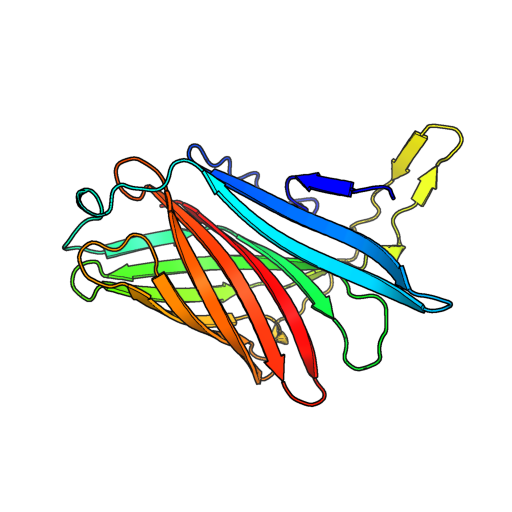408 1.00 97.56 173 GLU A O 1
ATOM 1265 N N . GLU A 1 174 ? -2.639 6.166 11.225 1.00 98.06 174 GLU A N 1
ATOM 1266 C CA . GLU A 1 174 ? -1.781 5.861 10.089 1.00 98.06 174 GLU A CA 1
ATOM 1267 C C . GLU A 1 174 ? -2.033 4.435 9.583 1.00 98.06 174 GLU A C 1
ATOM 1269 O O . GLU A 1 174 ? -2.478 3.556 10.324 1.00 98.06 174 GLU A O 1
ATOM 1274 N N . ILE A 1 175 ? -1.735 4.192 8.310 1.00 98.44 175 ILE A N 1
ATOM 1275 C CA . ILE A 1 175 ? -1.692 2.861 7.704 1.00 98.44 175 ILE A CA 1
ATOM 1276 C C . ILE A 1 175 ? -0.373 2.667 6.981 1.00 98.44 175 ILE A C 1
ATOM 1278 O O . ILE A 1 175 ? 0.163 3.597 6.383 1.00 98.44 175 ILE A O 1
ATOM 1282 N N . GLY A 1 176 ? 0.102 1.431 6.946 1.00 97.88 176 GLY A N 1
ATOM 1283 C CA . GLY A 1 176 ? 1.224 1.096 6.090 1.00 97.88 176 GLY A CA 1
ATOM 1284 C C . GLY A 1 176 ? 1.399 -0.395 5.887 1.00 97.88 176 GLY A C 1
ATOM 1285 O O . GLY A 1 176 ? 0.873 -1.218 6.641 1.00 97.88 176 GLY A O 1
ATOM 1286 N N . GLY A 1 177 ? 2.117 -0.749 4.834 1.00 97.50 177 GLY A N 1
ATOM 1287 C CA . GLY A 1 177 ? 2.301 -2.134 4.442 1.00 97.50 177 GLY A CA 1
ATOM 1288 C C . GLY A 1 177 ? 3.147 -2.289 3.194 1.00 97.50 177 GLY A C 1
ATOM 1289 O O . GLY A 1 177 ? 3.825 -1.358 2.769 1.00 97.50 177 GLY A O 1
ATOM 1290 N N . ALA A 1 178 ? 3.101 -3.484 2.616 1.00 97.31 178 ALA A N 1
ATOM 1291 C CA . ALA A 1 178 ? 3.844 -3.844 1.419 1.00 97.31 178 ALA A CA 1
ATOM 1292 C C . ALA A 1 178 ? 2.949 -4.522 0.382 1.00 97.31 178 ALA A C 1
ATOM 1294 O O . ALA A 1 178 ? 1.909 -5.099 0.714 1.00 97.31 178 ALA A O 1
ATOM 1295 N N . PHE A 1 179 ? 3.372 -4.459 -0.876 1.00 97.44 179 PHE A N 1
ATOM 1296 C CA . PHE A 1 179 ? 2.712 -5.106 -2.001 1.00 97.44 179 PHE A CA 1
ATOM 1297 C C . PHE A 1 179 ? 3.730 -5.783 -2.920 1.00 97.44 179 PHE A C 1
ATOM 1299 O O . PHE A 1 179 ? 4.899 -5.395 -2.983 1.00 97.44 179 PHE A O 1
ATOM 1306 N N . GLY A 1 180 ? 3.263 -6.786 -3.659 1.00 96.69 180 GLY A N 1
ATOM 1307 C CA . GLY A 1 180 ? 4.015 -7.418 -4.737 1.00 96.69 180 GLY A CA 1
ATOM 1308 C C . GLY A 1 180 ? 3.066 -7.904 -5.822 1.00 96.69 180 GLY A C 1
ATOM 1309 O O . GLY A 1 180 ? 2.184 -8.714 -5.545 1.00 96.69 180 GLY A O 1
ATOM 1310 N N . LEU A 1 181 ? 3.245 -7.400 -7.039 1.00 97.44 181 LEU A N 1
ATOM 1311 C CA . LEU A 1 181 ? 2.430 -7.673 -8.216 1.00 97.44 181 LEU A CA 1
ATOM 1312 C C . LEU A 1 181 ? 3.281 -8.315 -9.304 1.00 97.44 181 LEU A C 1
ATOM 1314 O O . LEU A 1 181 ? 4.427 -7.925 -9.523 1.00 97.44 181 LEU A O 1
ATOM 1318 N N . SER A 1 182 ? 2.705 -9.255 -10.044 1.00 96.00 182 SER A N 1
ATOM 1319 C CA . SER A 1 182 ? 3.357 -9.824 -11.224 1.00 96.00 182 SER A CA 1
ATOM 1320 C C . SER A 1 182 ? 2.334 -10.210 -12.287 1.00 96.00 182 SER A C 1
ATOM 1322 O O . SER A 1 182 ? 1.146 -10.377 -12.005 1.00 96.00 182 SER A O 1
ATOM 1324 N N . ALA A 1 183 ? 2.797 -10.341 -13.525 1.00 94.50 183 ALA A N 1
ATOM 1325 C CA . ALA A 1 183 ? 2.068 -11.027 -14.585 1.00 94.50 183 ALA A CA 1
ATOM 1326 C C . ALA A 1 183 ? 3.055 -11.649 -15.575 1.00 94.50 183 ALA A C 1
ATOM 1328 O O . ALA A 1 183 ? 4.148 -11.119 -15.805 1.00 94.50 183 ALA A O 1
ATOM 1329 N N . ALA A 1 184 ? 2.652 -12.762 -16.191 1.00 90.50 184 ALA A N 1
ATOM 1330 C CA . ALA A 1 184 ? 3.451 -13.434 -17.208 1.00 90.50 184 ALA A CA 1
ATOM 1331 C C . ALA A 1 184 ? 3.846 -12.448 -18.323 1.00 90.50 184 ALA A C 1
ATOM 1333 O O . ALA A 1 184 ? 2.995 -11.780 -18.910 1.00 90.50 184 ALA A O 1
ATOM 1334 N N . GLY A 1 185 ? 5.151 -12.333 -18.584 1.00 89.00 185 GLY A N 1
ATOM 1335 C CA . GLY A 1 185 ? 5.703 -11.453 -19.618 1.00 89.00 185 GLY A CA 1
ATOM 1336 C C . GLY A 1 185 ? 5.689 -9.950 -19.307 1.00 89.00 185 GLY A C 1
ATOM 1337 O O . GLY A 1 185 ? 6.099 -9.176 -20.166 1.00 89.00 185 GLY A O 1
ATOM 1338 N N . LYS A 1 186 ? 5.248 -9.511 -18.116 1.00 83.88 186 LYS A N 1
ATOM 1339 C CA . LYS A 1 186 ? 5.124 -8.078 -17.770 1.00 83.88 186 LYS A CA 1
ATOM 1340 C C . LYS A 1 186 ? 6.052 -7.604 -16.651 1.00 83.88 186 LYS A C 1
ATOM 1342 O O . LYS A 1 186 ? 6.022 -6.426 -16.311 1.00 83.88 186 LYS A O 1
ATOM 1347 N N . GLY A 1 187 ? 6.882 -8.478 -16.091 1.00 87.88 187 GLY A N 1
ATOM 1348 C CA . GLY A 1 187 ? 7.761 -8.126 -14.976 1.00 87.88 187 GLY A CA 1
ATOM 1349 C C . GLY A 1 187 ? 7.029 -8.080 -13.631 1.00 87.88 187 GLY A C 1
ATOM 1350 O O . GLY A 1 187 ? 5.848 -8.435 -13.546 1.00 87.88 187 GLY A O 1
ATOM 1351 N N . THR A 1 188 ? 7.734 -7.640 -12.591 1.00 92.75 188 THR A N 1
ATOM 1352 C CA . THR A 1 188 ? 7.267 -7.638 -11.194 1.00 92.75 188 THR A CA 1
ATOM 1353 C C . THR A 1 188 ? 7.327 -6.227 -10.626 1.00 92.75 188 THR A C 1
ATOM 1355 O O . THR A 1 188 ? 8.320 -5.538 -10.810 1.00 92.75 188 THR A O 1
ATOM 1358 N N . HIS A 1 189 ? 6.295 -5.795 -9.908 1.00 94.56 189 HIS A N 1
ATOM 1359 C CA . HIS A 1 189 ? 6.263 -4.504 -9.219 1.00 94.56 189 HIS A CA 1
ATOM 1360 C C . HIS A 1 189 ? 6.039 -4.732 -7.730 1.00 94.56 189 HIS A C 1
ATOM 1362 O O . HIS A 1 189 ? 5.044 -5.338 -7.342 1.00 94.56 189 HIS A O 1
ATOM 1368 N N . SER A 1 190 ? 6.964 -4.287 -6.888 1.00 94.62 190 SER A N 1
ATOM 1369 C CA . SER A 1 190 ? 6.878 -4.486 -5.438 1.00 94.62 190 SER A CA 1
ATOM 1370 C C . SER A 1 190 ? 7.336 -3.254 -4.683 1.00 94.62 190 SER A C 1
ATOM 1372 O O . SER A 1 190 ? 8.212 -2.534 -5.155 1.00 94.62 190 SER A O 1
ATOM 1374 N N . GLY A 1 191 ? 6.780 -3.028 -3.499 1.00 94.75 191 GLY A N 1
ATOM 1375 C CA . GLY A 1 191 ? 7.076 -1.830 -2.725 1.00 94.75 191 GLY A CA 1
ATOM 1376 C C . GLY A 1 191 ? 6.371 -1.787 -1.379 1.00 94.75 191 GLY A C 1
ATOM 1377 O O . GLY A 1 191 ? 5.749 -2.763 -0.948 1.00 94.75 191 GLY A O 1
ATOM 1378 N N . TYR A 1 192 ? 6.440 -0.624 -0.736 1.00 95.75 192 TYR A N 1
ATOM 1379 C CA . TYR A 1 192 ? 5.634 -0.273 0.426 1.00 95.75 192 TYR A CA 1
ATOM 1380 C C . TYR A 1 192 ? 4.594 0.796 0.088 1.00 95.75 192 TYR A C 1
ATOM 1382 O O . TYR A 1 192 ? 4.721 1.543 -0.881 1.00 95.75 192 TYR A O 1
ATOM 1390 N N . PHE A 1 193 ? 3.573 0.891 0.932 1.00 96.81 193 PHE A N 1
ATOM 1391 C CA . PHE A 1 193 ? 2.627 2.001 0.959 1.00 96.81 193 PHE A CA 1
ATOM 1392 C C . PHE A 1 193 ? 2.503 2.531 2.382 1.00 96.81 193 PHE A C 1
ATOM 1394 O O . PHE A 1 193 ? 2.603 1.766 3.344 1.00 96.81 193 PHE A O 1
ATOM 1401 N N . VAL A 1 194 ? 2.261 3.832 2.501 1.00 96.88 194 VAL A N 1
ATOM 1402 C CA . VAL A 1 194 ? 2.049 4.533 3.768 1.00 96.88 194 VAL A CA 1
ATOM 1403 C C . VAL A 1 194 ? 1.002 5.622 3.592 1.00 96.88 194 VAL A C 1
ATOM 1405 O O . VAL A 1 194 ? 0.926 6.236 2.530 1.00 96.88 194 VAL A O 1
ATOM 1408 N N . GLY A 1 195 ? 0.179 5.855 4.610 1.00 96.12 195 GLY A N 1
ATOM 1409 C CA . GLY A 1 195 ? -0.848 6.891 4.584 1.00 96.12 195 GLY A CA 1
ATOM 1410 C C . GLY A 1 195 ? -1.291 7.317 5.973 1.00 96.12 195 GLY A C 1
ATOM 1411 O O . GLY A 1 195 ? -1.141 6.573 6.939 1.00 96.12 195 GLY A O 1
ATOM 1412 N N . LYS A 1 196 ? -1.821 8.532 6.069 1.00 95.25 196 LYS A N 1
ATOM 1413 C CA . LYS A 1 196 ? -2.342 9.139 7.298 1.00 95.25 196 LYS A CA 1
ATOM 1414 C C . LYS A 1 196 ? -3.732 9.716 7.039 1.00 95.25 196 LYS A C 1
ATOM 1416 O O . LYS A 1 196 ? -4.042 10.056 5.895 1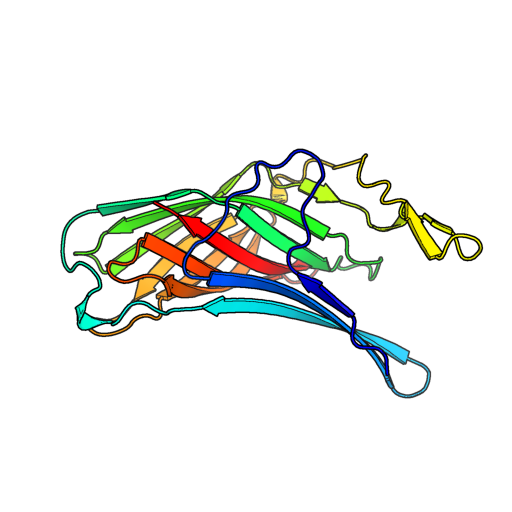.00 95.25 196 LYS A O 1
ATOM 1421 N N . LYS A 1 197 ? -4.555 9.774 8.085 1.00 92.00 197 LYS A N 1
ATOM 1422 C CA . LYS A 1 197 ? -5.879 10.414 8.036 1.00 92.00 197 LYS A CA 1
ATOM 1423 C C . LYS A 1 197 ? -5.808 11.920 7.797 1.00 92.00 197 LYS A C 1
ATOM 1425 O O . LYS A 1 197 ? -4.799 12.536 8.210 1.00 92.00 197 LYS A O 1
#

Sequence (197 aa):
MEKTVVNGSYAPGEAHESYAYMTFGTWFEDRTTGSTAQGVNGSFVYGSATDPASIPSTGTASYAGNISGTYFLANGAEPPDTHASMNATVDFSARSLSFSTQNSRIYNSYDNTYDQATNKVTIVNSNATAAPELNMNGTLTYAAGSNVFSGTVTDAGGRSGTATGRFFGPAAEEIGGAFGLSAAGKGTHSGYFVGKK

Radius of gyration: 17.56 Å; chains: 1; bounding box: 55×36×41 Å

Foldseek 3Di:
DDKDWDFDPDFPPDDPPDDPFKTWGKIWDFDDDDPDTDIDIDIDMDGAFAQLVLADQADKDKWKDKWKWWFQFLVRDDIWIKMWIKMWMAGNNQQKIKIWTDQIWTFHQVVFDQDPVVRDTDRPRPDTHGDQQQIKTWMWGDDRRDQKIKTWMAGNVGWIWMWIWGFTDHNSQKIKTKIWTDDVNGTIIITMIITGD

Secondary structure (DSSP, 8-state):
---EEES----TT------SSEEEEEEEEEEEETTEEEEEEEEEEEE-BPPGGGS-SSSEEEEEEEEEEEEE-TT-PPPPEEEEEEEEEEETTTTEEEEEEEEEEEE-GGG-EEETTTTEEE--TT-PEE-GGG-EEEEEEE-TT---EEEEEEETTS-EEEEEEEEETTTT-EEEEEEEEEETTTEEEEEEEEEE-